Protein AF-A0A7W4HXB3-F1 (afdb_monomer)

Secondary structure (DSSP, 8-state):
--GGGSTT----EEEEEETTTTEEEEEETTTS---S-HHHHHHHTTSEEEE-GGGTEEEEGGGGGGSEE--S----EEETTTTEEE-S-EEEEETTTTEEEEEES----TT-S----TTEEEEEEEEE-SS-TTHHHHHHHHHHHH-EE---SSEEEEEEEE-SS-EEEEEEEE-PPP--HHHHS-TTHHHHHHHHHHHHHH-S---------TTS-HHHHHHHHHHH-TTS-EEEEPGGGGGGGG-HHHHHHHHHTTTPEEEE--TT-

Solvent-accessible surface area (backbone atoms only — not comparable to full-atom values): 16169 Å² total; per-residue (Å²): 77,50,52,85,82,38,93,69,48,60,93,51,74,39,83,43,77,39,79,90,76,73,41,80,43,81,39,53,45,79,82,73,56,87,62,85,51,57,66,60,61,54,43,65,74,50,42,49,73,46,84,37,57,88,66,45,29,25,34,50,54,77,63,50,72,68,36,40,54,48,65,80,69,85,39,75,40,77,39,84,89,79,71,43,78,44,53,60,53,44,44,32,35,29,74,91,64,57,30,38,39,35,28,23,47,60,62,45,55,102,77,48,92,76,34,78,52,92,60,42,28,26,38,37,36,42,32,38,58,89,84,53,92,56,40,67,60,36,50,52,49,46,52,71,76,52,45,42,75,65,64,60,92,63,20,51,40,26,36,58,45,76,61,99,90,44,71,48,75,51,61,43,81,51,84,56,67,89,80,53,61,81,80,75,45,57,91,68,46,60,60,54,50,52,50,53,54,47,44,68,73,76,41,92,75,87,86,86,85,90,82,76,66,91,88,71,46,64,71,55,49,54,50,30,47,35,59,77,40,51,86,46,54,35,37,37,42,50,64,92,47,56,83,47,68,79,37,71,70,45,49,51,58,49,67,77,46,65,82,48,46,81,42,79,54,84,78,90,117

Mean predicted aligned err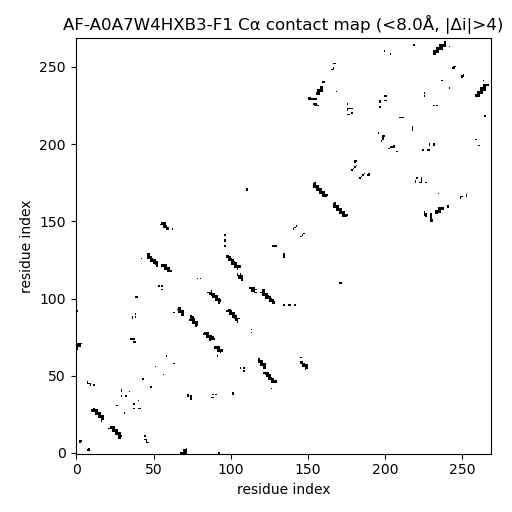or: 7.67 Å

Radius of gyration: 24.56 Å; Cα contacts (8 Å, |Δi|>4): 408; chains: 1; bounding box: 57×45×77 Å

Foldseek 3Di:
DECCPDPQFDFDWDWDQDPVVRDTDIDGCLVVDPDLASVCVRLVVRFDKDFCLQQLKKFFLVLLVQWDKYDNDFHWDADPVVRDIDGQWTWIARPVLRKIWIWGQFSDDPQDDGDGDPRMIGTGMITDHPPDPCNVVSVVCCCVPTIDRDFDLFQKAWEWDQDPVGIDTDIDTDDQDDDDCCPLHDPCVVVVLVVVLCCLQPNQDDDDDDDDDPPSCPVSVVSVSSSVRRVAHEYEYDPVCPVVCPPVRVVVVDVVRGSHHYDYPPPPD

Structure (mmCIF, N/CA/C/O backbone):
data_AF-A0A7W4HXB3-F1
#
_entry.id   AF-A0A7W4HXB3-F1
#
loop_
_atom_site.group_PDB
_atom_site.id
_atom_site.type_symbol
_atom_site.label_atom_id
_atom_site.label_alt_id
_atom_site.label_comp_id
_atom_s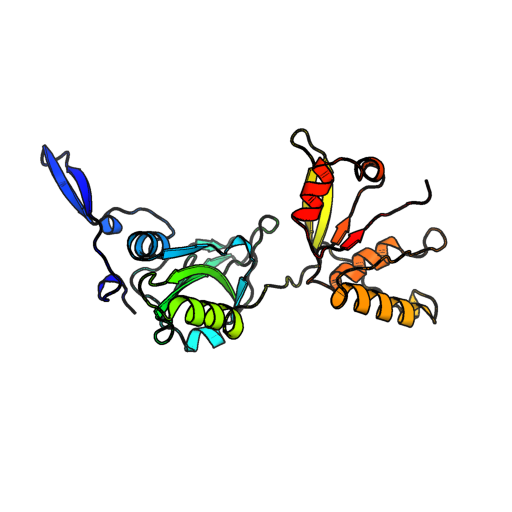ite.label_asym_id
_atom_site.label_entity_id
_atom_site.label_seq_id
_atom_site.pdbx_PDB_ins_code
_atom_site.Cartn_x
_atom_site.Cartn_y
_atom_site.Cartn_z
_atom_site.occupancy
_atom_site.B_iso_or_equiv
_atom_site.auth_seq_id
_atom_site.auth_comp_id
_atom_site.auth_asym_id
_atom_site.auth_atom_id
_atom_site.pdbx_PDB_model_num
ATOM 1 N N . MET A 1 1 ? -23.580 -1.515 10.988 1.00 91.44 1 MET A N 1
ATOM 2 C CA . MET A 1 1 ? -23.314 -2.008 12.367 1.00 91.44 1 MET A CA 1
ATOM 3 C C . MET A 1 1 ? -22.898 -0.837 13.237 1.00 91.44 1 MET A C 1
ATOM 5 O O . MET A 1 1 ? -22.106 -0.022 12.786 1.00 91.44 1 MET A O 1
ATOM 9 N N . ARG A 1 2 ? -23.389 -0.751 14.476 1.00 93.88 2 ARG A N 1
ATOM 10 C CA . ARG A 1 2 ? -22.895 0.222 15.460 1.00 93.88 2 ARG A CA 1
ATOM 11 C C . ARG A 1 2 ? -21.99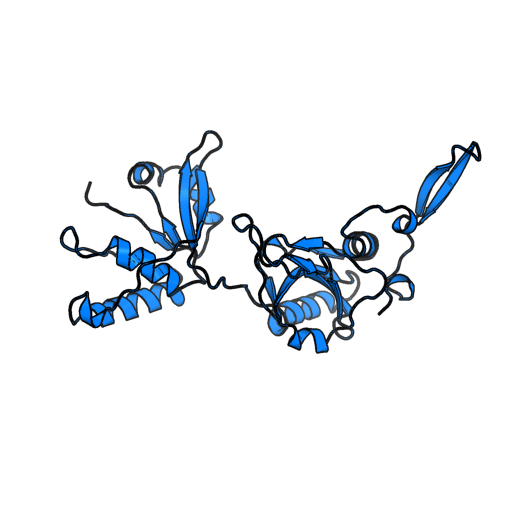3 -0.475 16.465 1.00 93.88 2 ARG A C 1
ATOM 13 O O . ARG A 1 2 ? -22.454 -1.322 17.227 1.00 93.88 2 ARG A O 1
ATOM 20 N N . ILE A 1 3 ? -20.710 -0.144 16.452 1.00 92.81 3 ILE A N 1
ATOM 21 C CA . ILE A 1 3 ? -19.701 -0.744 17.317 1.00 92.81 3 ILE A CA 1
ATOM 22 C C . ILE A 1 3 ? -20.013 -0.411 18.771 1.00 92.81 3 ILE A C 1
ATOM 24 O O . ILE A 1 3 ? -19.995 -1.324 19.590 1.00 92.81 3 ILE A O 1
ATOM 28 N N . LYS A 1 4 ? -20.380 0.842 19.089 1.00 89.81 4 LYS A N 1
ATOM 29 C CA . LYS A 1 4 ? -20.710 1.293 20.457 1.00 89.81 4 LYS A CA 1
ATOM 30 C C . LYS A 1 4 ? -21.863 0.521 21.108 1.00 89.81 4 LYS A C 1
ATOM 32 O O . LYS A 1 4 ? -21.963 0.501 22.330 1.00 89.81 4 LYS A O 1
ATOM 37 N N . GLU A 1 5 ? -22.714 -0.107 20.302 1.00 92.06 5 GLU A N 1
ATOM 38 C CA . GLU A 1 5 ? -23.864 -0.911 20.738 1.00 92.06 5 GLU A CA 1
ATOM 39 C C . GLU A 1 5 ? -23.580 -2.428 20.677 1.00 92.06 5 GLU A C 1
ATOM 41 O O . GLU A 1 5 ? -24.459 -3.241 20.955 1.00 92.06 5 GLU A O 1
ATOM 46 N N . SER A 1 6 ? -22.360 -2.824 20.308 1.00 91.12 6 SER A N 1
ATOM 47 C CA . SER A 1 6 ? -21.953 -4.220 20.125 1.00 91.12 6 SER A CA 1
ATOM 48 C C . SER A 1 6 ? -21.080 -4.740 21.269 1.00 91.12 6 SER A C 1
ATOM 50 O O . SER A 1 6 ? -20.517 -3.973 22.049 1.00 91.12 6 SER A O 1
ATOM 52 N N . GLU A 1 7 ? -20.882 -6.059 21.315 1.00 89.81 7 GLU A N 1
ATOM 53 C CA . GLU A 1 7 ? -19.973 -6.710 22.270 1.00 89.81 7 GLU A CA 1
ATOM 54 C C . GLU A 1 7 ? -18.495 -6.302 22.118 1.00 89.81 7 GLU A C 1
ATOM 56 O O . GLU A 1 7 ? -17.693 -6.514 23.028 1.00 89.81 7 GLU A O 1
ATOM 61 N N . PHE A 1 8 ? -18.123 -5.707 20.981 1.00 88.69 8 PHE A N 1
ATOM 62 C CA . PHE A 1 8 ? -16.753 -5.276 20.711 1.00 88.69 8 PHE A CA 1
ATOM 63 C C . PHE A 1 8 ? -16.413 -3.949 21.396 1.00 88.69 8 PHE A C 1
ATOM 65 O O . PHE A 1 8 ? -15.235 -3.624 21.549 1.00 88.69 8 PHE A O 1
ATOM 72 N N . TYR A 1 9 ? -17.410 -3.172 21.829 1.00 88.94 9 TYR A N 1
ATOM 73 C CA . TYR A 1 9 ? -17.151 -1.893 22.474 1.00 88.94 9 TYR A CA 1
ATOM 74 C C . TYR A 1 9 ? -16.782 -2.055 23.945 1.00 88.94 9 TYR A C 1
ATOM 76 O O . TYR A 1 9 ? -17.543 -2.573 24.761 1.00 88.94 9 TYR A O 1
ATOM 84 N N . LYS A 1 10 ? -15.604 -1.535 24.296 1.00 84.25 10 LYS A N 1
ATOM 85 C CA . LYS A 1 10 ? -15.143 -1.405 25.678 1.00 84.25 10 LYS A CA 1
ATOM 86 C C . LYS A 1 10 ? -14.973 0.080 25.998 1.00 84.25 10 LYS A C 1
ATOM 88 O O . LYS A 1 10 ? -14.086 0.713 25.419 1.00 84.25 10 LYS A O 1
ATOM 93 N N . PRO A 1 11 ? -15.798 0.656 26.895 1.00 83.94 11 PRO A N 1
ATOM 94 C CA . PRO A 1 11 ? -15.626 2.034 27.326 1.00 83.94 11 PRO A CA 1
ATOM 95 C C . PRO A 1 11 ? -14.228 2.236 27.913 1.00 83.94 11 PRO A C 1
ATOM 97 O O . PRO A 1 11 ? -13.795 1.482 28.785 1.00 83.94 11 PRO A O 1
ATOM 100 N N . PHE A 1 12 ? -13.532 3.268 27.447 1.00 86.81 12 PHE A N 1
ATOM 101 C CA . PHE A 1 12 ? -12.233 3.655 27.979 1.00 86.81 12 PHE A CA 1
ATOM 102 C C . PHE A 1 12 ? -12.353 5.053 28.568 1.00 86.81 12 PHE A C 1
ATOM 104 O O . PHE A 1 12 ? -12.599 6.014 27.841 1.00 86.81 12 PHE A O 1
ATOM 111 N N . TYR A 1 13 ? -12.204 5.165 29.884 1.00 89.44 13 TYR A N 1
ATOM 112 C CA . TYR A 1 13 ? -12.376 6.431 30.585 1.00 89.44 13 TYR A CA 1
ATOM 113 C C . TYR A 1 13 ? -11.034 7.109 30.853 1.00 89.44 13 TYR A C 1
ATOM 115 O O . TYR A 1 13 ? -10.053 6.468 31.226 1.00 89.44 13 TYR A O 1
ATOM 123 N N . LEU A 1 14 ? -11.016 8.427 30.690 1.00 89.12 14 LEU A N 1
ATOM 124 C CA . LEU A 1 14 ? -9.921 9.311 31.059 1.00 89.12 14 LEU A CA 1
ATOM 125 C C . LEU A 1 14 ? -10.316 10.123 32.288 1.00 89.12 14 LEU A C 1
ATOM 127 O O . LEU A 1 14 ? -11.467 10.533 32.428 1.00 89.12 14 LEU A O 1
ATOM 131 N N . MET A 1 15 ? -9.346 10.392 33.157 1.00 92.06 15 MET A N 1
ATOM 132 C CA . MET A 1 15 ? -9.499 11.408 34.193 1.00 92.06 15 MET A CA 1
ATOM 133 C C . MET A 1 15 ? -9.145 12.770 33.602 1.00 92.06 15 MET A C 1
ATOM 135 O O . MET A 1 15 ? -8.056 12.946 33.061 1.00 92.06 15 MET A O 1
ATOM 139 N N . GLY A 1 16 ? -10.062 13.725 33.713 1.00 89.50 16 GLY A N 1
ATOM 140 C CA . GLY A 1 16 ? -9.854 15.111 33.306 1.00 89.50 16 GLY A CA 1
ATOM 141 C C . GLY A 1 16 ? -10.204 16.064 34.442 1.00 89.50 16 GLY A C 1
ATOM 142 O O . GLY A 1 16 ? -11.079 15.772 35.257 1.00 89.50 16 GLY A O 1
ATOM 143 N N . TYR A 1 17 ? -9.523 17.204 34.505 1.00 91.62 17 TYR A N 1
ATOM 144 C CA . TYR A 1 17 ? -9.853 18.260 35.457 1.00 91.62 17 TYR A CA 1
ATOM 145 C C . TYR A 1 17 ? -10.898 19.196 34.847 1.00 91.62 17 TYR A C 1
ATOM 147 O O . TYR A 1 17 ? -10.663 19.802 33.805 1.00 91.62 17 TYR A O 1
ATOM 155 N N . ASP A 1 18 ? -12.055 19.293 35.492 1.00 88.75 18 ASP A N 1
ATOM 156 C CA . ASP A 1 18 ? -13.090 20.271 35.181 1.00 88.75 18 ASP A CA 1
ATOM 157 C C . ASP A 1 18 ? -12.777 21.572 35.928 1.00 88.75 18 ASP A C 1
ATOM 159 O O . ASP A 1 18 ? -12.905 21.642 37.153 1.00 88.75 18 ASP A O 1
ATOM 163 N N . GLY A 1 19 ? -12.338 22.591 35.186 1.00 89.81 19 GLY A N 1
ATOM 164 C CA . GLY A 1 19 ? -11.975 23.890 35.747 1.00 89.81 19 GLY A CA 1
ATOM 165 C C . GLY A 1 19 ? -13.158 24.681 36.306 1.00 89.81 19 GLY A C 1
ATOM 166 O O . GLY A 1 19 ? -12.962 25.445 37.248 1.00 89.81 19 GLY A O 1
ATOM 167 N N . GLU A 1 20 ? -14.371 24.479 35.784 1.00 89.19 20 GLU A N 1
ATOM 168 C CA . GLU A 1 20 ? -15.575 25.160 36.274 1.00 89.19 20 GLU A CA 1
ATOM 169 C C . GLU A 1 20 ? -16.081 24.520 37.567 1.00 89.19 20 GLU A C 1
ATOM 171 O O . GLU A 1 20 ? -16.457 25.216 38.509 1.00 89.19 20 GLU A O 1
ATOM 176 N N . ALA A 1 21 ? -16.043 23.187 37.641 1.00 88.75 21 ALA A N 1
ATOM 177 C CA . ALA A 1 21 ? -16.427 22.452 38.844 1.00 88.75 21 ALA A CA 1
ATOM 178 C C . ALA A 1 21 ? -15.305 22.360 39.896 1.00 88.75 21 ALA A C 1
ATOM 180 O O . ALA A 1 21 ? -15.559 21.916 41.016 1.00 88.75 21 ALA A O 1
ATOM 181 N N . GLY A 1 22 ? -14.067 22.720 39.540 1.00 93.19 22 GLY A N 1
ATOM 182 C CA . GLY A 1 22 ? -12.890 22.581 40.401 1.00 93.19 22 GLY A CA 1
ATOM 183 C C . GLY A 1 22 ? -12.596 21.130 40.801 1.00 93.19 22 GLY A C 1
ATOM 184 O O . GLY A 1 22 ? -12.123 20.881 41.910 1.00 93.19 22 GLY A O 1
ATOM 185 N N . ALA A 1 23 ? -12.931 20.160 39.944 1.00 92.75 23 ALA A N 1
ATOM 186 C CA . ALA A 1 23 ? -12.961 18.742 40.302 1.00 92.75 23 ALA A CA 1
ATOM 187 C C . ALA A 1 23 ? -12.405 17.838 39.197 1.00 92.75 23 ALA A C 1
ATOM 189 O O . ALA A 1 23 ? -12.531 18.123 38.009 1.00 92.75 23 ALA A O 1
ATOM 190 N N . VAL A 1 24 ? -11.836 16.695 39.587 1.00 93.12 24 VAL A N 1
ATOM 191 C CA . VAL A 1 24 ? -11.469 15.635 38.639 1.00 93.12 24 VAL A CA 1
ATOM 192 C C . VAL A 1 24 ? -12.713 14.811 38.309 1.00 93.12 24 VAL A C 1
ATOM 194 O O . VAL A 1 24 ? -13.390 14.316 39.209 1.00 93.12 24 VAL A O 1
ATOM 197 N N . LYS A 1 25 ? -13.004 14.653 37.018 1.00 92.06 25 LYS A N 1
ATOM 198 C CA . LYS A 1 25 ? -14.124 13.864 36.492 1.00 92.06 25 LYS A CA 1
ATOM 199 C C . LYS A 1 25 ? -13.624 12.785 35.536 1.00 92.06 25 LYS A C 1
ATOM 201 O O . LYS A 1 25 ? -12.542 12.891 34.958 1.00 92.06 25 LYS A O 1
ATOM 206 N N . LEU A 1 26 ? -14.434 11.743 35.379 1.00 91.94 26 LEU A N 1
ATOM 207 C CA . LEU A 1 26 ? -14.238 10.715 34.365 1.00 91.94 26 LEU A CA 1
ATOM 208 C C . LEU A 1 26 ? -14.947 11.133 33.078 1.00 91.94 26 LEU A C 1
ATOM 210 O O . LEU A 1 26 ? -16.122 11.491 33.106 1.00 91.94 26 LEU A O 1
ATOM 214 N N . TYR A 1 27 ? -14.239 11.030 31.962 1.00 87.94 27 TYR A N 1
ATOM 215 C CA . TYR A 1 27 ? -14.753 11.284 30.622 1.00 87.94 27 TYR A CA 1
ATOM 216 C C . TYR A 1 27 ? -14.553 10.037 29.778 1.00 87.94 27 TYR A C 1
ATOM 218 O O . TYR A 1 27 ? -13.492 9.417 29.838 1.00 87.94 27 TYR A O 1
ATOM 226 N N . ASN A 1 28 ? -15.544 9.655 28.979 1.00 86.62 28 ASN A N 1
ATOM 227 C CA . ASN A 1 28 ? -15.321 8.625 27.975 1.00 86.62 28 ASN A CA 1
ATOM 228 C C . ASN A 1 28 ? -14.358 9.186 26.924 1.00 86.62 28 ASN A C 1
ATOM 230 O O . ASN A 1 28 ? -14.615 10.241 26.346 1.00 86.62 28 ASN A O 1
ATOM 234 N N . LYS A 1 29 ? -13.246 8.493 26.668 1.00 86.19 29 LYS A N 1
ATOM 235 C CA . LYS A 1 29 ? -12.212 8.928 25.720 1.00 86.19 29 LYS A CA 1
ATOM 236 C C . LYS A 1 29 ? -12.781 9.228 24.339 1.00 86.19 29 LYS A C 1
ATOM 238 O O . LYS A 1 29 ? -12.283 10.133 23.680 1.00 86.19 29 LYS A O 1
ATOM 243 N N . MET A 1 30 ? -13.812 8.498 23.913 1.00 86.19 30 MET A N 1
ATOM 244 C CA . MET A 1 30 ? -14.427 8.709 22.602 1.00 86.19 30 MET A CA 1
ATOM 245 C C . MET A 1 30 ? -15.255 9.993 22.515 1.00 86.19 30 MET A C 1
ATOM 247 O O . MET A 1 30 ? -15.412 10.507 21.415 1.00 86.19 30 MET A O 1
ATOM 251 N N . ASP A 1 31 ? -15.739 10.529 23.638 1.00 82.69 31 ASP A N 1
ATOM 252 C CA . ASP A 1 31 ? -16.541 11.762 23.656 1.00 82.69 31 ASP A CA 1
ATOM 253 C C . ASP A 1 31 ? -15.660 13.021 23.628 1.00 82.69 31 ASP A C 1
ATOM 255 O O . ASP A 1 31 ? -16.118 14.101 23.269 1.00 82.69 31 ASP A O 1
ATOM 259 N N . VAL A 1 32 ? -14.381 12.878 23.990 1.00 81.12 32 VAL A N 1
ATOM 260 C CA . VAL A 1 32 ? -13.389 13.967 24.035 1.00 81.12 32 VAL A CA 1
ATOM 261 C C . VAL A 1 32 ? -12.283 13.810 22.986 1.00 81.12 32 VAL A C 1
ATOM 263 O O . VAL A 1 32 ? -11.307 14.557 22.988 1.00 81.12 32 VAL A O 1
ATOM 266 N N . SER A 1 33 ? -12.386 12.814 22.101 1.00 79.88 33 SER A N 1
ATOM 267 C CA . SER A 1 33 ? -11.393 12.589 21.051 1.00 79.88 33 SER A CA 1
ATOM 268 C C . SER A 1 33 ? -11.628 13.536 19.876 1.00 79.88 33 SER A C 1
ATOM 270 O O . SER A 1 33 ? -12.712 13.566 19.305 1.00 79.88 33 SER A O 1
ATOM 272 N N . HIS A 1 34 ? -10.587 14.266 19.476 1.00 80.75 34 HIS A N 1
ATOM 273 C CA . HIS A 1 34 ? -10.601 15.165 18.314 1.00 80.75 34 HIS A CA 1
ATOM 274 C C . HIS A 1 34 ? -9.836 14.585 17.114 1.00 80.75 34 HIS A C 1
ATOM 276 O O . HIS A 1 34 ? -9.247 15.318 16.325 1.00 80.75 34 HIS A O 1
ATOM 282 N N . THR A 1 35 ? -9.761 13.258 17.010 1.00 86.69 35 THR A N 1
ATOM 283 C CA . THR A 1 35 ? -9.040 12.594 15.918 1.00 86.69 35 THR A CA 1
ATOM 284 C C . THR A 1 35 ? -9.840 12.619 14.614 1.00 86.69 35 THR A C 1
ATOM 286 O O . THR A 1 35 ? -11.061 12.483 14.634 1.00 86.69 35 THR A O 1
ATOM 289 N N . SER A 1 36 ? -9.144 12.725 13.480 1.00 88.12 36 SER A N 1
ATOM 290 C CA . SER A 1 36 ? -9.720 12.498 12.148 1.00 88.12 36 SER A CA 1
ATOM 291 C C . SER A 1 36 ? -9.972 11.016 11.838 1.00 88.12 36 SER A C 1
ATOM 293 O O . SER A 1 36 ? -10.682 10.720 10.886 1.00 88.12 36 SER A O 1
ATOM 295 N N . ALA A 1 37 ? -9.438 10.098 12.656 1.00 92.75 37 ALA A N 1
ATOM 296 C CA . ALA A 1 37 ? -9.554 8.644 12.500 1.00 92.75 37 ALA A CA 1
ATOM 297 C C . ALA A 1 37 ? -10.276 8.001 13.712 1.00 92.75 37 ALA A C 1
ATOM 299 O O . A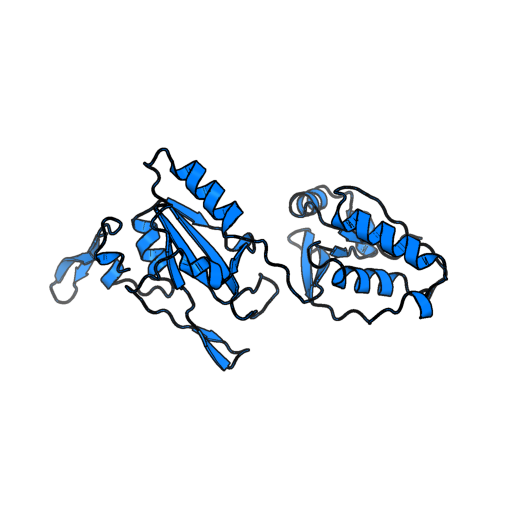LA A 1 37 ? -9.647 7.319 14.540 1.00 92.75 37 ALA A O 1
ATOM 300 N N . PRO A 1 38 ? -11.572 8.306 13.921 1.00 93.94 38 PRO A N 1
ATOM 301 C CA . PRO A 1 38 ? -12.327 7.885 15.094 1.00 93.94 38 PRO A CA 1
ATOM 302 C C . PRO A 1 38 ? -12.538 6.369 15.180 1.00 93.94 38 PRO A C 1
ATOM 304 O O . PRO A 1 38 ? -12.546 5.844 16.298 1.00 93.94 38 PRO A O 1
ATOM 307 N N . TYR A 1 39 ? -12.660 5.643 14.061 1.00 95.44 39 TYR A N 1
ATOM 308 C CA . TYR A 1 39 ? -12.774 4.183 14.099 1.00 95.44 39 TYR A CA 1
ATOM 309 C C . TYR A 1 39 ? -11.460 3.541 14.533 1.00 95.44 39 TYR A C 1
ATOM 311 O O . TYR A 1 39 ? -11.477 2.696 15.431 1.00 95.44 39 TYR A O 1
ATOM 319 N N . ARG A 1 40 ? -10.315 3.993 14.002 1.00 95.00 40 ARG A N 1
ATOM 320 C CA . ARG A 1 40 ? -8.988 3.561 14.465 1.00 95.00 40 ARG A CA 1
ATOM 321 C C . ARG A 1 40 ? -8.809 3.818 15.953 1.00 95.00 40 ARG A C 1
ATOM 323 O O . ARG A 1 40 ? -8.381 2.932 16.691 1.00 95.00 40 ARG A O 1
ATOM 330 N N . ALA A 1 41 ? -9.154 5.016 16.424 1.00 92.62 41 ALA A N 1
ATOM 331 C CA . ALA A 1 41 ? -9.040 5.351 17.840 1.00 92.62 41 ALA A CA 1
ATOM 332 C C . ALA A 1 41 ? -9.945 4.489 18.732 1.00 92.62 41 ALA A C 1
ATOM 334 O O . ALA A 1 41 ? -9.519 4.111 19.827 1.00 92.62 41 ALA A O 1
ATOM 335 N N . LEU A 1 42 ? -11.159 4.168 18.273 1.00 93.31 42 LEU A N 1
ATOM 336 C CA . LEU A 1 42 ? -12.093 3.294 18.980 1.00 93.31 42 LEU A CA 1
ATOM 337 C C . LEU A 1 42 ? -11.560 1.858 19.048 1.00 93.31 42 LEU A C 1
ATOM 339 O O . LEU A 1 42 ? -11.426 1.306 20.141 1.00 93.31 42 LEU A O 1
ATOM 343 N N . LEU A 1 43 ? -11.219 1.274 17.898 1.00 94.19 43 LEU A N 1
ATOM 344 C CA . LEU A 1 43 ? -10.818 -0.127 17.783 1.00 94.19 43 LEU A CA 1
ATOM 345 C C . LEU A 1 43 ? -9.449 -0.405 18.420 1.00 94.19 43 LEU A C 1
ATOM 347 O O . LEU A 1 43 ? -9.280 -1.455 19.038 1.00 94.19 43 LEU A O 1
ATOM 351 N N . ASN A 1 44 ? -8.512 0.552 18.394 1.00 92.31 44 ASN A N 1
ATOM 352 C CA . ASN A 1 44 ? -7.217 0.433 19.081 1.00 92.31 44 ASN A CA 1
ATOM 353 C C . ASN A 1 44 ? -7.345 0.234 20.599 1.00 92.31 44 ASN A C 1
ATOM 355 O O . ASN A 1 44 ? -6.455 -0.351 21.210 1.00 92.31 44 ASN A O 1
ATOM 359 N N . ASN A 1 45 ? -8.425 0.717 21.224 1.00 87.31 45 ASN A N 1
ATOM 360 C CA . ASN A 1 45 ? -8.657 0.487 22.655 1.00 87.31 45 ASN A CA 1
ATOM 361 C C . ASN A 1 45 ? -9.356 -0.858 22.926 1.00 87.31 45 ASN A C 1
ATOM 363 O O . ASN A 1 45 ? -9.403 -1.297 24.074 1.00 87.31 45 ASN A O 1
ATOM 367 N N . ALA A 1 46 ? -9.935 -1.488 21.900 1.00 87.81 46 ALA A N 1
ATOM 368 C CA . ALA A 1 46 ? -10.812 -2.644 22.046 1.00 87.81 46 ALA A CA 1
ATOM 369 C C . ALA A 1 46 ? -10.165 -3.968 21.609 1.00 87.81 46 ALA A C 1
ATOM 371 O O . ALA A 1 46 ? -10.440 -5.006 22.218 1.00 87.81 46 ALA A O 1
ATOM 372 N N . MET A 1 47 ? -9.331 -3.945 20.564 1.00 91.56 47 MET A N 1
ATOM 373 C CA . MET A 1 47 ? -8.887 -5.138 19.836 1.00 91.56 47 MET A CA 1
ATOM 374 C C . MET A 1 47 ? -7.406 -5.067 19.438 1.00 91.56 47 MET A C 1
ATOM 376 O O . MET A 1 47 ? -6.817 -3.989 19.348 1.00 91.56 47 MET A O 1
ATOM 380 N N . ALA A 1 48 ? -6.809 -6.233 19.170 1.00 94.06 48 ALA A N 1
ATOM 381 C CA . ALA A 1 48 ? -5.499 -6.307 18.530 1.00 94.06 48 ALA A CA 1
ATOM 382 C C . ALA A 1 48 ? -5.618 -5.905 17.053 1.00 94.06 48 ALA A C 1
ATOM 384 O O . ALA A 1 48 ? -6.695 -6.034 16.466 1.00 94.06 48 ALA A O 1
ATOM 385 N N . ASN A 1 49 ? -4.525 -5.419 16.460 1.00 96.12 49 ASN A N 1
ATOM 386 C CA . ASN A 1 49 ? -4.526 -4.952 15.078 1.00 96.12 49 ASN A CA 1
ATOM 387 C C . ASN A 1 49 ? -3.254 -5.313 14.310 1.00 96.12 49 ASN A C 1
ATOM 389 O O . ASN A 1 49 ? -2.200 -5.548 14.899 1.00 96.12 49 ASN A O 1
ATOM 393 N N . LEU A 1 50 ? -3.395 -5.328 12.988 1.00 95.50 50 LEU A N 1
ATOM 394 C CA . LEU A 1 50 ? -2.323 -5.329 12.003 1.00 95.50 50 LEU A CA 1
ATOM 395 C C . LEU A 1 50 ? -2.409 -4.011 11.232 1.00 95.50 50 LEU A C 1
ATOM 397 O O . LEU A 1 50 ? -3.472 -3.705 10.691 1.00 95.50 50 LEU A O 1
ATOM 401 N N . TYR A 1 51 ? -1.315 -3.253 11.183 1.00 95.06 51 TYR A N 1
ATOM 402 C CA . TYR A 1 51 ? -1.170 -2.132 10.255 1.00 95.06 51 TYR A CA 1
ATOM 403 C C . TYR A 1 51 ? -0.609 -2.657 8.936 1.00 95.06 51 TYR A C 1
ATOM 405 O O . TYR A 1 51 ? 0.442 -3.295 8.944 1.00 95.06 51 TYR A O 1
ATOM 413 N N . ILE A 1 52 ? -1.318 -2.399 7.839 1.00 91.38 52 ILE A N 1
ATOM 414 C CA . ILE A 1 52 ? -0.988 -2.895 6.495 1.00 91.38 52 ILE A CA 1
ATOM 415 C C . ILE A 1 52 ? -1.034 -1.796 5.423 1.00 91.38 52 ILE A C 1
ATOM 417 O O . ILE A 1 52 ? -0.903 -2.093 4.239 1.00 91.38 52 ILE A O 1
ATOM 421 N N . GLY A 1 53 ? -1.157 -0.521 5.819 1.00 82.56 53 GLY A N 1
ATOM 422 C CA . GLY A 1 53 ? -1.187 0.610 4.880 1.00 82.56 53 GLY A CA 1
ATOM 423 C C . GLY A 1 53 ? 0.039 0.675 3.956 1.00 82.56 53 GLY A C 1
ATOM 424 O O . GLY A 1 53 ? -0.084 1.040 2.791 1.00 82.56 53 GLY A O 1
ATOM 425 N N . ASN A 1 54 ? 1.201 0.212 4.430 1.00 79.94 54 ASN A N 1
ATOM 426 C CA . ASN A 1 54 ? 2.443 0.184 3.646 1.00 79.94 54 ASN A CA 1
ATOM 427 C C . ASN A 1 54 ? 2.533 -1.006 2.671 1.00 79.94 54 ASN A C 1
ATOM 429 O O . ASN A 1 54 ? 3.408 -1.030 1.809 1.00 79.94 54 ASN A O 1
ATOM 433 N N . ASP A 1 55 ? 1.661 -2.007 2.802 1.00 82.69 55 ASP A N 1
ATOM 434 C CA . ASP A 1 55 ? 1.693 -3.209 1.966 1.00 82.69 55 ASP A CA 1
ATOM 435 C C . ASP A 1 55 ? 0.902 -3.032 0.662 1.00 82.69 55 ASP A C 1
ATOM 437 O O . ASP A 1 55 ? 0.834 -3.962 -0.143 1.00 82.69 55 ASP A O 1
ATOM 441 N N . GLU A 1 56 ? 0.332 -1.844 0.421 1.00 87.56 56 GLU A N 1
ATOM 442 C CA . GLU A 1 56 ? -0.478 -1.490 -0.757 1.00 87.56 56 GLU A CA 1
ATOM 443 C C . GLU A 1 56 ? -1.560 -2.548 -1.047 1.00 87.56 56 GLU A C 1
ATOM 445 O O . GLU A 1 56 ? -1.816 -2.907 -2.197 1.00 87.56 56 GLU A O 1
ATOM 450 N N . LEU A 1 57 ? -2.153 -3.119 0.003 1.00 94.56 57 LEU A N 1
ATOM 451 C CA . LEU A 1 57 ? -3.238 -4.081 -0.139 1.00 94.56 57 LEU A CA 1
ATOM 452 C C . LEU A 1 57 ? -4.550 -3.345 -0.382 1.00 94.56 57 LEU A C 1
ATOM 454 O O . LEU A 1 57 ? -4.864 -2.359 0.287 1.00 94.56 57 LEU A O 1
ATOM 458 N N . VAL A 1 58 ? -5.330 -3.856 -1.325 1.00 96.69 58 VAL A N 1
ATOM 459 C CA . VAL A 1 58 ? -6.625 -3.308 -1.713 1.00 96.69 58 VAL A CA 1
ATOM 460 C C . VAL A 1 58 ? -7.725 -4.350 -1.623 1.00 96.69 58 VAL A C 1
ATOM 462 O O . VAL A 1 58 ? -7.483 -5.553 -1.717 1.00 96.69 58 VAL A O 1
ATOM 465 N N . ILE A 1 59 ? -8.951 -3.866 -1.458 1.00 97.81 59 ILE A N 1
ATOM 466 C CA . ILE A 1 59 ? -10.181 -4.648 -1.522 1.00 97.81 59 ILE A CA 1
ATOM 467 C C . ILE A 1 59 ? -11.134 -4.023 -2.540 1.00 97.81 59 ILE A C 1
ATOM 469 O O . ILE A 1 59 ? -11.339 -2.807 -2.570 1.00 97.81 59 ILE A O 1
ATOM 473 N N . HIS A 1 60 ? -11.731 -4.874 -3.371 1.00 97.12 60 HIS A N 1
ATOM 474 C CA . HIS A 1 60 ? -12.753 -4.471 -4.334 1.00 97.12 60 HIS A CA 1
ATOM 475 C C . HIS A 1 60 ? -14.105 -4.273 -3.647 1.00 97.12 60 HIS A C 1
ATOM 477 O O . HIS A 1 60 ? -14.493 -5.034 -2.755 1.00 97.12 60 HIS A O 1
ATOM 483 N N . LYS A 1 61 ? -14.867 -3.275 -4.087 1.00 96.75 61 LYS A N 1
ATOM 484 C CA . LYS A 1 61 ? -16.160 -2.892 -3.509 1.00 96.75 61 LYS A CA 1
ATOM 485 C C . LYS A 1 61 ? -17.160 -4.045 -3.480 1.00 96.75 61 LYS A C 1
ATOM 487 O O . LYS A 1 61 ? -17.940 -4.156 -2.538 1.00 96.75 61 LYS A O 1
ATOM 492 N N . GLU A 1 62 ? -17.138 -4.925 -4.474 1.00 97.00 62 GLU A N 1
ATOM 493 C CA . GLU A 1 62 ? -18.030 -6.084 -4.565 1.00 97.00 62 GLU A CA 1
ATOM 494 C C . GLU A 1 62 ? -17.816 -7.040 -3.388 1.00 97.00 62 GLU A C 1
ATOM 496 O O . GLU A 1 62 ? -18.772 -7.611 -2.858 1.00 97.00 62 GLU A O 1
ATOM 501 N N . LYS A 1 63 ? -16.568 -7.175 -2.929 1.00 97.38 63 LYS A N 1
ATOM 502 C CA . LYS A 1 63 ? -16.197 -8.023 -1.793 1.00 97.38 63 LYS A CA 1
ATOM 503 C C . LYS A 1 63 ? -16.715 -7.473 -0.464 1.00 97.38 63 LYS A C 1
ATOM 505 O O . LYS A 1 63 ? -16.969 -8.255 0.450 1.00 97.38 63 LYS A O 1
ATOM 510 N N . LEU A 1 64 ? -16.961 -6.162 -0.374 1.00 97.31 64 LEU A N 1
ATOM 511 C CA . LEU A 1 64 ? -17.553 -5.526 0.809 1.00 97.31 64 LEU A CA 1
ATOM 512 C C . LEU A 1 64 ? -19.001 -5.963 1.060 1.00 97.31 64 LEU A C 1
ATOM 514 O O . LEU A 1 64 ? -19.508 -5.754 2.157 1.00 97.31 64 LEU A O 1
ATOM 518 N N . SER A 1 65 ? -19.657 -6.625 0.101 1.00 96.62 65 SER A N 1
ATOM 519 C CA . SER A 1 65 ? -20.981 -7.230 0.310 1.00 96.62 65 SER A CA 1
ATOM 520 C C . SER A 1 65 ? -20.999 -8.323 1.391 1.00 96.62 65 SER A C 1
ATOM 522 O O . SER A 1 65 ? -22.046 -8.570 1.987 1.00 96.62 65 SER A O 1
ATOM 524 N N . HIS A 1 66 ? -19.847 -8.937 1.692 1.00 97.56 66 HIS A N 1
ATOM 525 C CA . HIS A 1 66 ? -19.678 -9.889 2.799 1.00 97.56 66 HIS A CA 1
ATOM 526 C C . HIS A 1 66 ? -19.474 -9.208 4.164 1.00 97.56 66 HIS A C 1
ATOM 528 O O . HIS A 1 66 ? -19.400 -9.878 5.197 1.00 97.56 66 HIS A O 1
ATOM 534 N N . PHE A 1 67 ? -19.386 -7.878 4.177 1.00 98.38 67 PHE A N 1
ATOM 535 C CA . PHE A 1 67 ? -19.121 -7.075 5.358 1.00 98.38 67 PHE A CA 1
ATOM 536 C C . PHE A 1 67 ? -20.316 -6.183 5.697 1.00 98.38 67 PHE A C 1
ATOM 538 O O . PHE A 1 67 ? -21.174 -5.871 4.875 1.00 98.38 67 PHE A O 1
ATOM 545 N N . GLN A 1 68 ? -20.345 -5.725 6.942 1.00 98.00 68 GLN A N 1
ATOM 546 C CA . GLN A 1 68 ? -21.287 -4.733 7.436 1.00 98.00 68 GLN A CA 1
ATOM 547 C C . GLN A 1 68 ? -20.543 -3.421 7.670 1.00 98.00 68 GLN A C 1
ATOM 549 O O . GLN A 1 68 ? -19.635 -3.375 8.498 1.00 98.00 68 GLN A O 1
ATOM 554 N N . LYS A 1 69 ? -20.935 -2.347 6.976 1.00 97.69 69 LYS A N 1
ATOM 555 C CA . LYS A 1 69 ? -20.362 -1.012 7.204 1.00 97.69 69 LYS A CA 1
ATOM 556 C C . LYS A 1 69 ? -20.641 -0.551 8.639 1.00 97.69 69 LYS A C 1
ATOM 558 O O . LYS A 1 69 ? -21.739 -0.769 9.158 1.00 97.69 69 LYS A O 1
ATOM 563 N N . CYS A 1 70 ? -19.654 0.046 9.294 1.00 97.38 70 CYS A N 1
ATOM 564 C CA . CYS A 1 70 ? -19.801 0.658 10.610 1.00 97.38 70 CYS A CA 1
ATOM 565 C C . CYS A 1 70 ? -20.479 2.034 10.475 1.00 97.38 70 CYS A C 1
ATOM 567 O O . CYS A 1 70 ? -20.272 2.731 9.484 1.00 97.38 70 CYS A O 1
ATOM 569 N N . GLU A 1 71 ? -21.296 2.423 11.454 1.00 96.19 71 GLU A N 1
ATOM 570 C CA . GLU A 1 71 ? -22.156 3.620 11.366 1.00 96.19 71 GLU A CA 1
ATOM 571 C C . GLU A 1 71 ? -21.993 4.584 12.554 1.00 96.19 71 GLU A C 1
ATOM 573 O O . GLU A 1 71 ? -22.748 5.545 12.684 1.00 96.19 71 GLU A O 1
ATOM 578 N N . ASP A 1 72 ? -21.034 4.336 13.450 1.00 93.88 72 ASP A N 1
ATOM 579 C CA . ASP A 1 72 ? -20.802 5.172 14.636 1.00 93.88 72 ASP A CA 1
ATOM 580 C C . ASP A 1 72 ? -20.278 6.571 14.289 1.00 93.88 72 ASP A C 1
ATOM 582 O O . ASP A 1 72 ? -20.507 7.518 15.044 1.00 93.88 72 ASP A O 1
ATOM 586 N N . PHE A 1 73 ? -19.558 6.689 13.172 1.00 92.88 73 PHE A N 1
ATOM 587 C CA . PHE A 1 73 ? -18.908 7.911 12.714 1.00 92.88 73 PHE A CA 1
ATOM 588 C C . PHE A 1 73 ? -18.999 8.062 11.195 1.00 92.88 73 PHE A C 1
ATOM 590 O O . PHE A 1 73 ? -19.017 7.077 10.454 1.00 92.88 73 PHE A O 1
ATOM 597 N N . GLN A 1 74 ? -18.978 9.315 10.749 1.00 91.38 74 GLN A N 1
ATOM 598 C CA . GLN A 1 74 ? -18.788 9.690 9.355 1.00 91.38 74 GLN A CA 1
ATOM 599 C C . GLN A 1 74 ? -17.566 10.605 9.283 1.00 91.38 74 GLN A C 1
ATOM 601 O O . GLN A 1 74 ? -17.557 11.679 9.885 1.00 91.38 74 GLN A O 1
ATOM 606 N N . THR A 1 75 ? -16.525 10.150 8.597 1.00 92.38 75 THR A N 1
ATOM 607 C CA . THR A 1 75 ? -15.285 10.901 8.373 1.00 92.38 75 THR A CA 1
ATOM 608 C C . THR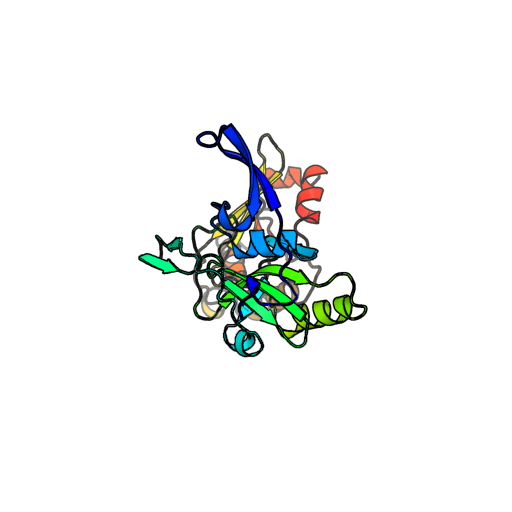 A 1 75 ? -15.335 11.537 6.993 1.00 92.38 75 THR A C 1
ATOM 610 O O . THR A 1 75 ? -16.004 11.020 6.101 1.00 92.38 75 THR A O 1
ATOM 613 N N . MET A 1 76 ? -14.700 12.695 6.826 1.00 92.56 76 MET A N 1
ATOM 614 C CA . MET A 1 76 ? -14.694 13.426 5.560 1.00 92.56 76 MET A CA 1
ATOM 615 C C . MET A 1 76 ? -13.362 14.145 5.390 1.00 92.56 76 MET A C 1
ATOM 617 O O . MET A 1 76 ? -12.961 14.913 6.264 1.00 92.56 76 MET A O 1
ATOM 621 N N . GLU A 1 77 ? -12.734 13.955 4.237 1.00 92.38 77 GLU A N 1
ATOM 622 C CA . GLU A 1 77 ? -11.624 14.769 3.752 1.00 92.38 77 GLU A CA 1
ATOM 623 C C . GLU A 1 77 ? -11.931 15.294 2.352 1.00 92.38 77 GLU A C 1
ATOM 625 O O . GLU A 1 77 ? -12.819 14.801 1.656 1.00 92.38 77 GLU A O 1
ATOM 630 N N . TYR A 1 78 ? -11.232 16.357 1.966 1.00 92.81 78 TYR A N 1
ATOM 631 C CA . TYR A 1 78 ? -11.384 16.992 0.666 1.00 92.81 78 TYR A CA 1
ATOM 632 C C . TYR A 1 78 ? -10.230 16.593 -0.240 1.00 92.81 78 TYR A C 1
ATOM 634 O O . TYR A 1 78 ? -9.071 16.794 0.122 1.00 92.81 78 TYR A O 1
ATOM 642 N N . SER A 1 79 ? -10.559 16.095 -1.429 1.00 91.50 79 SER A N 1
ATOM 643 C CA . SER A 1 79 ? -9.573 15.859 -2.469 1.00 91.50 79 SER A CA 1
ATOM 644 C C . SER A 1 79 ? -9.425 17.075 -3.369 1.00 91.50 79 SER A C 1
ATOM 646 O O . SER A 1 79 ? -10.381 17.528 -4.002 1.00 91.50 79 SER A O 1
ATOM 648 N N . SER A 1 80 ? -8.196 17.571 -3.491 1.00 90.12 80 SER A N 1
ATOM 649 C CA . SER A 1 80 ? -7.884 18.662 -4.415 1.00 90.12 80 SER A CA 1
ATOM 650 C C . SER A 1 80 ? -7.870 18.201 -5.874 1.00 90.12 80 SER A C 1
ATOM 652 O O . SER A 1 80 ? -8.198 18.980 -6.770 1.00 90.12 80 SER A O 1
ATOM 654 N N . LYS A 1 81 ? -7.526 16.929 -6.111 1.00 85.75 81 LYS A N 1
ATOM 655 C CA . LYS A 1 81 ? -7.412 16.319 -7.438 1.00 85.75 81 LYS A CA 1
ATOM 656 C C . LYS A 1 81 ? -8.766 16.011 -8.072 1.00 85.75 81 LYS A C 1
ATOM 658 O O . LYS A 1 81 ? -8.919 16.221 -9.274 1.00 85.75 81 LYS A O 1
ATOM 663 N N . THR A 1 82 ? -9.732 15.523 -7.292 1.00 87.31 82 THR A N 1
ATOM 664 C CA . THR A 1 82 ? -11.099 15.268 -7.786 1.00 87.31 82 THR A CA 1
ATOM 665 C C . THR A 1 82 ? -12.048 16.434 -7.520 1.00 87.31 82 THR A C 1
ATOM 667 O O . THR A 1 82 ? -13.090 16.511 -8.164 1.00 87.31 82 THR A O 1
ATOM 670 N N . ASN A 1 83 ? -11.669 17.374 -6.641 1.00 90.81 83 ASN A N 1
ATOM 671 C CA . ASN A 1 83 ? -12.516 18.479 -6.184 1.00 90.81 83 ASN A CA 1
ATOM 672 C C . ASN A 1 83 ? -13.813 17.969 -5.519 1.00 90.81 83 ASN A C 1
ATOM 674 O O . ASN A 1 83 ? -14.894 18.530 -5.699 1.00 90.81 83 ASN A O 1
ATOM 678 N N . GLU A 1 84 ? -13.700 16.889 -4.741 1.00 92.50 84 GLU A N 1
ATOM 679 C CA . GLU A 1 84 ? -14.812 16.218 -4.060 1.00 92.50 84 GLU A CA 1
ATOM 680 C C . GLU A 1 84 ? -14.459 15.885 -2.604 1.00 92.50 84 GLU A C 1
ATOM 682 O O . GLU A 1 84 ? -13.290 15.742 -2.239 1.00 92.50 84 GLU A O 1
ATOM 687 N N . LEU A 1 85 ? -15.488 15.753 -1.761 1.00 92.81 85 LEU A N 1
ATOM 688 C CA . LEU A 1 85 ? -15.345 15.184 -0.422 1.00 92.81 85 LEU A CA 1
ATOM 689 C C . LEU A 1 85 ? -15.430 13.661 -0.496 1.00 92.81 85 LEU A C 1
ATOM 691 O O . LEU A 1 85 ? -16.285 13.117 -1.198 1.00 92.81 85 LEU A O 1
ATOM 695 N N . TYR A 1 86 ? -14.595 12.980 0.276 1.00 92.06 86 TYR A N 1
ATOM 696 C CA . TYR A 1 86 ? -14.614 11.530 0.401 1.00 92.06 86 TYR A CA 1
ATOM 697 C C . TYR A 1 86 ? -14.487 11.103 1.864 1.00 92.06 86 TYR A C 1
ATOM 699 O O . TYR A 1 86 ? -13.960 11.838 2.698 1.00 92.06 86 TYR A O 1
ATOM 707 N N . GLU A 1 87 ? -14.987 9.908 2.182 1.00 92.38 87 GLU A N 1
ATOM 708 C CA . GLU A 1 87 ? -14.795 9.317 3.507 1.00 92.38 87 GLU A CA 1
ATOM 709 C C . GLU A 1 87 ? -13.330 8.899 3.664 1.00 92.38 87 GLU A C 1
ATOM 711 O O . GLU A 1 87 ? -12.864 8.005 2.954 1.00 92.38 87 GLU A O 1
ATOM 716 N N . SER A 1 88 ? -12.602 9.560 4.568 1.00 91.81 88 SER A N 1
ATOM 717 C CA . SER A 1 88 ? -11.168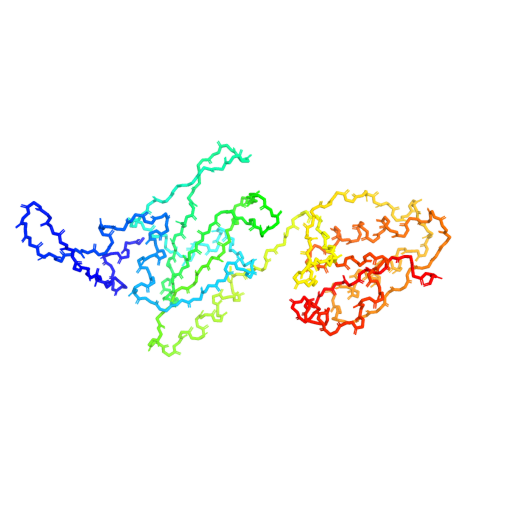 9.317 4.776 1.00 91.81 88 SER A CA 1
ATOM 718 C C . SER A 1 88 ? -10.868 8.058 5.584 1.00 91.81 88 SER A C 1
ATOM 720 O O . SER A 1 88 ? -9.766 7.521 5.522 1.00 91.81 88 SER A O 1
ATOM 722 N N . GLU A 1 89 ? -11.857 7.560 6.321 1.00 95.31 89 GLU A N 1
ATOM 723 C CA . GLU A 1 89 ? -11.778 6.315 7.076 1.00 95.31 89 GLU A CA 1
ATOM 724 C C . GLU A 1 89 ? -13.140 5.617 7.029 1.00 95.31 89 GLU A C 1
ATOM 726 O O . GLU A 1 89 ? -14.083 6.022 7.714 1.00 95.31 89 GLU A O 1
ATOM 731 N N . GLU A 1 90 ? -13.241 4.547 6.242 1.00 96.81 90 GLU A N 1
ATOM 732 C CA . GLU A 1 90 ? -14.411 3.672 6.222 1.00 96.81 90 GLU A CA 1
ATOM 733 C C . GLU A 1 90 ? -14.144 2.412 7.061 1.00 96.81 90 GLU A C 1
ATOM 735 O O . GLU A 1 90 ? -13.121 1.748 6.908 1.00 96.81 90 GLU A O 1
ATOM 740 N N . CYS A 1 91 ? -15.079 2.047 7.940 1.00 97.88 91 CYS A N 1
ATOM 741 C CA . CYS A 1 91 ? -14.986 0.849 8.776 1.00 97.88 91 CYS A CA 1
ATOM 742 C C . CYS A 1 91 ? -15.976 -0.215 8.312 1.00 97.88 91 CYS A C 1
ATOM 744 O O . CYS A 1 91 ? -17.145 0.085 8.060 1.00 97.88 91 CYS A O 1
ATOM 746 N N . TYR A 1 92 ? -15.522 -1.465 8.249 1.00 98.25 92 TYR A N 1
ATOM 747 C CA . TYR A 1 92 ? -16.343 -2.617 7.885 1.00 98.25 92 TYR A CA 1
ATOM 748 C C . TYR A 1 92 ? -16.080 -3.793 8.826 1.00 98.25 92 TYR A C 1
ATOM 750 O O . TYR A 1 92 ? -14.937 -4.077 9.173 1.00 98.25 92 TYR A O 1
ATOM 758 N N . PHE A 1 93 ? -17.138 -4.502 9.214 1.00 98.06 93 PHE A N 1
ATOM 759 C CA . PHE A 1 93 ? -17.084 -5.701 10.049 1.00 98.06 93 PHE A CA 1
ATOM 760 C C . PHE A 1 93 ? -17.426 -6.947 9.236 1.00 98.06 93 PHE A C 1
ATOM 762 O O . PHE A 1 93 ? -18.454 -6.967 8.562 1.00 98.06 93 PHE A O 1
ATOM 769 N N . HIS A 1 94 ? -16.612 -7.998 9.325 1.00 97.62 94 HIS A N 1
ATOM 770 C CA . HIS A 1 94 ? -16.909 -9.297 8.726 1.00 97.62 94 HIS A CA 1
ATOM 771 C C . HIS A 1 94 ? -17.530 -10.233 9.776 1.00 97.62 94 HIS A C 1
ATOM 773 O O . HIS A 1 94 ? -16.802 -10.720 10.643 1.00 97.62 94 HIS A O 1
ATOM 779 N N . PRO A 1 95 ? -18.828 -10.585 9.685 1.00 95.38 95 PRO A N 1
ATOM 780 C CA . PRO A 1 95 ? -19.494 -11.367 10.730 1.00 95.38 95 PRO A CA 1
ATOM 781 C C . PRO A 1 95 ? -18.935 -12.782 10.905 1.00 95.38 95 PRO A C 1
ATOM 783 O O . PRO A 1 95 ? -18.741 -13.221 12.030 1.00 95.38 95 PRO A O 1
ATOM 786 N N . GLU A 1 96 ? -18.641 -13.492 9.808 1.00 94.69 96 GLU A N 1
ATOM 787 C CA . GLU A 1 96 ? -18.135 -14.876 9.892 1.00 94.69 96 GLU A CA 1
ATOM 788 C C . GLU A 1 96 ? -16.691 -14.976 10.400 1.00 94.69 96 GLU A C 1
ATOM 790 O O . GLU A 1 96 ? -16.335 -15.939 11.075 1.00 94.69 96 GLU A O 1
ATOM 795 N N . LEU A 1 97 ? -15.845 -14.005 10.044 1.00 95.50 97 LEU A N 1
ATOM 796 C CA . LEU A 1 97 ? -14.434 -13.991 10.429 1.00 95.50 97 LEU A CA 1
ATOM 797 C C . LEU A 1 97 ? -14.197 -13.265 11.759 1.00 95.50 97 LEU A C 1
ATOM 799 O O . LEU A 1 97 ? -13.120 -13.419 12.333 1.00 95.50 97 LEU A O 1
ATOM 803 N N . GLU A 1 98 ? -15.191 -12.508 12.237 1.00 94.31 98 GLU A N 1
ATOM 804 C CA . GLU A 1 98 ? -15.150 -11.650 13.426 1.00 94.31 98 GLU A CA 1
ATOM 805 C C . GLU A 1 98 ? -13.991 -10.636 13.417 1.00 94.31 98 GLU A C 1
ATOM 807 O O . GLU A 1 98 ? -13.315 -10.414 14.426 1.00 94.31 98 GLU A O 1
ATOM 812 N N . VAL A 1 99 ? -13.758 -10.009 12.263 1.00 96.25 99 VAL A N 1
ATOM 813 C CA . VAL A 1 99 ? -12.701 -9.002 12.068 1.00 96.25 99 VAL A CA 1
ATOM 814 C C . VAL A 1 99 ? -13.285 -7.670 11.626 1.00 96.25 99 VAL A C 1
ATOM 816 O O . VAL A 1 99 ? -14.292 -7.635 10.917 1.00 96.25 99 VAL A O 1
ATOM 819 N N . PHE A 1 100 ? -12.626 -6.576 12.004 1.00 97.88 100 PHE A N 1
ATOM 820 C CA . PHE A 1 100 ? -12.883 -5.264 11.410 1.00 97.88 100 PHE A CA 1
ATOM 821 C C . PHE A 1 100 ? -11.761 -4.900 10.450 1.00 97.88 100 PHE A C 1
ATOM 823 O O . PHE A 1 100 ? -10.599 -5.214 10.703 1.00 97.88 100 PHE A O 1
ATOM 830 N N . ILE A 1 101 ? -12.107 -4.200 9.381 1.00 98.31 101 ILE A N 1
ATOM 831 C CA . ILE A 1 101 ? -11.152 -3.593 8.461 1.00 98.31 101 ILE A CA 1
ATOM 832 C C . ILE A 1 101 ? -11.407 -2.091 8.402 1.00 98.31 101 ILE A C 1
ATOM 834 O O . ILE A 1 101 ? -12.563 -1.656 8.409 1.00 98.31 101 ILE A O 1
ATOM 838 N N . LEU A 1 102 ? -10.326 -1.315 8.367 1.00 98.06 102 LEU A N 1
ATOM 839 C CA . LEU A 1 102 ? -10.372 0.117 8.091 1.00 98.06 102 LEU A CA 1
ATOM 840 C C . LEU A 1 102 ? -9.806 0.372 6.708 1.00 98.06 102 LEU A C 1
ATOM 842 O O . LEU A 1 102 ? -8.731 -0.129 6.373 1.00 98.06 102 LEU A O 1
ATOM 846 N N . LEU A 1 103 ? -10.557 1.135 5.930 1.00 97.19 103 LEU A N 1
ATOM 847 C CA . LEU A 1 103 ? -10.322 1.372 4.521 1.00 97.19 103 LEU A CA 1
ATOM 848 C C . LEU A 1 103 ? -10.222 2.866 4.234 1.00 97.19 103 LEU A C 1
ATOM 850 O O . LEU A 1 103 ? -10.887 3.674 4.884 1.00 97.19 103 LEU A O 1
ATOM 854 N N . THR A 1 104 ? -9.466 3.211 3.201 1.00 94.81 104 THR A N 1
ATOM 855 C CA . THR A 1 104 ? -9.477 4.540 2.582 1.00 94.81 104 THR A CA 1
ATOM 856 C C . THR A 1 104 ? -9.657 4.411 1.072 1.00 94.81 104 THR A C 1
ATOM 858 O O . THR A 1 104 ? -9.352 3.375 0.476 1.00 94.81 104 THR A O 1
ATOM 861 N N . ARG A 1 105 ? -10.198 5.458 0.445 1.00 93.31 105 ARG A N 1
ATOM 862 C CA . ARG A 1 105 ? -10.317 5.545 -1.019 1.00 93.31 105 ARG A CA 1
ATOM 863 C C . ARG A 1 105 ? -9.041 6.028 -1.690 1.00 93.31 105 ARG A C 1
ATOM 865 O O . ARG A 1 105 ? -8.899 5.822 -2.891 1.00 93.31 105 ARG A O 1
ATOM 872 N N . ASP A 1 106 ? -8.160 6.685 -0.942 1.00 92.31 106 ASP A N 1
ATOM 873 C CA . ASP A 1 106 ? -6.885 7.132 -1.479 1.00 92.31 106 ASP A CA 1
ATOM 874 C C . ASP A 1 106 ? -5.898 5.960 -1.521 1.00 92.31 106 ASP A C 1
ATOM 876 O O . ASP A 1 106 ? -5.569 5.353 -0.504 1.00 92.31 106 ASP A O 1
ATOM 880 N N . LEU A 1 107 ? -5.461 5.621 -2.726 1.00 91.44 107 LEU A N 1
ATOM 881 C CA . LEU A 1 107 ? -4.528 4.544 -3.036 1.00 91.44 107 LEU A CA 1
ATOM 882 C C . LEU A 1 107 ? -3.087 5.060 -3.185 1.00 91.44 107 LEU A C 1
ATOM 884 O O . LEU A 1 107 ? -2.224 4.298 -3.613 1.00 91.44 107 LEU A O 1
ATOM 888 N N . SER A 1 108 ? -2.839 6.341 -2.889 1.00 87.06 108 SER A N 1
ATOM 889 C CA . SER A 1 108 ? -1.532 6.995 -3.015 1.00 87.06 108 SER A CA 1
ATOM 890 C C . SER A 1 108 ? -0.438 6.289 -2.206 1.00 87.06 108 SER A C 1
ATOM 892 O O . SER A 1 108 ? -0.638 5.934 -1.050 1.00 87.06 108 SER A O 1
ATOM 894 N N . ASP A 1 109 ? 0.738 6.080 -2.790 1.00 81.62 109 ASP A N 1
ATOM 895 C CA . ASP A 1 109 ? 1.933 5.738 -2.010 1.00 81.62 109 ASP A CA 1
ATOM 896 C C . ASP A 1 109 ? 2.685 7.010 -1.569 1.00 81.62 109 ASP A C 1
ATOM 898 O O . ASP A 1 109 ? 2.264 8.128 -1.865 1.00 81.62 109 ASP A O 1
ATOM 902 N N . ASP A 1 110 ? 3.828 6.853 -0.892 1.00 75.75 110 ASP A N 1
ATOM 903 C CA . ASP A 1 110 ? 4.676 7.968 -0.430 1.00 75.75 110 ASP A CA 1
ATOM 904 C C . ASP A 1 110 ? 5.154 8.912 -1.559 1.00 75.75 110 ASP A C 1
ATOM 906 O O . ASP A 1 110 ? 5.711 9.982 -1.294 1.00 75.75 110 ASP A O 1
ATOM 910 N N . TYR A 1 111 ? 4.982 8.518 -2.824 1.00 73.31 111 TYR A N 1
ATOM 911 C CA . TYR A 1 111 ? 5.426 9.254 -4.004 1.00 73.31 111 TYR A CA 1
ATOM 912 C C . TYR A 1 111 ? 4.270 9.846 -4.819 1.00 73.31 111 TYR A C 1
ATOM 914 O O . TYR A 1 111 ? 4.515 10.645 -5.730 1.00 73.31 111 TYR A O 1
ATOM 922 N N . ASP A 1 112 ? 3.032 9.486 -4.492 1.00 74.44 112 ASP A N 1
ATOM 923 C CA . ASP A 1 112 ? 1.825 10.010 -5.111 1.00 74.44 112 ASP A CA 1
ATOM 924 C C . ASP A 1 112 ? 1.209 11.113 -4.238 1.00 74.44 112 ASP A C 1
ATOM 926 O O . ASP A 1 112 ? 1.366 11.138 -3.022 1.00 74.44 112 ASP A O 1
ATOM 930 N N . THR A 1 113 ? 0.481 12.054 -4.846 1.00 76.69 113 THR A N 1
ATOM 931 C CA . THR A 1 113 ? -0.264 13.054 -4.061 1.00 76.69 113 THR A CA 1
ATOM 932 C C . THR A 1 113 ? -1.643 12.551 -3.654 1.00 76.69 113 THR A C 1
ATOM 934 O O . THR A 1 113 ? -2.012 12.689 -2.500 1.00 76.69 113 THR A O 1
ATOM 937 N N . GLU A 1 114 ? -2.412 12.027 -4.615 1.00 83.81 114 GLU A N 1
ATOM 938 C CA . GLU A 1 114 ? -3.762 11.478 -4.418 1.00 83.81 114 GLU A CA 1
ATOM 939 C C . GLU A 1 114 ? -4.065 10.511 -5.579 1.00 83.81 114 GLU A C 1
ATOM 941 O O . GLU A 1 114 ? -3.910 10.888 -6.753 1.00 83.81 114 GLU A O 1
ATOM 946 N N . VAL A 1 115 ? -4.496 9.280 -5.298 1.00 87.50 115 VAL A N 1
ATOM 947 C CA . VAL A 1 115 ? -4.830 8.268 -6.317 1.00 87.50 115 VAL A CA 1
ATOM 948 C C . VAL A 1 115 ? -6.176 7.647 -5.987 1.00 87.50 115 VAL A C 1
ATOM 950 O O . VAL A 1 115 ? -6.325 6.984 -4.974 1.00 87.50 115 VAL A O 1
ATOM 953 N N . PHE A 1 116 ? -7.152 7.812 -6.875 1.00 90.94 116 PHE A N 1
ATOM 954 C CA . PHE A 1 116 ? -8.482 7.237 -6.696 1.00 90.94 116 PHE A CA 1
ATOM 955 C C . PHE A 1 116 ? -8.813 6.328 -7.870 1.00 90.94 116 PHE A C 1
ATOM 957 O O . PHE A 1 116 ? -8.685 6.732 -9.029 1.00 90.94 116 PHE A O 1
ATOM 964 N N . GLU A 1 117 ? -9.286 5.123 -7.563 1.00 91.38 117 GLU A N 1
ATOM 965 C CA . GLU A 1 117 ? -9.858 4.211 -8.546 1.00 91.38 117 GLU A CA 1
ATOM 966 C C . GLU A 1 117 ? -11.256 3.779 -8.107 1.00 91.38 117 GLU A C 1
ATOM 968 O O . GLU A 1 117 ? -11.481 3.390 -6.961 1.00 91.38 117 GLU A O 1
ATOM 973 N N . GLU A 1 118 ? -12.224 3.884 -9.019 1.00 90.75 118 GLU A N 1
ATOM 974 C CA . GLU A 1 118 ? -13.611 3.552 -8.711 1.00 90.75 118 GLU A CA 1
ATOM 975 C C . GLU A 1 118 ? -13.740 2.079 -8.307 1.00 90.75 118 GLU A C 1
ATOM 977 O O . GLU A 1 118 ? -13.275 1.183 -9.008 1.00 90.75 118 GLU A O 1
ATOM 982 N N . GLY A 1 119 ? -14.402 1.838 -7.174 1.00 93.25 119 GLY A N 1
ATOM 983 C CA . GLY A 1 119 ? -14.649 0.488 -6.675 1.00 93.25 119 GLY A CA 1
ATOM 984 C C . GLY A 1 119 ? -13.464 -0.151 -5.950 1.00 93.25 119 GLY A C 1
ATOM 985 O O . GLY A 1 119 ? -13.588 -1.300 -5.540 1.00 93.25 119 GLY A O 1
ATOM 986 N N . LEU A 1 120 ? -12.362 0.569 -5.737 1.00 95.25 120 LEU A N 1
ATOM 987 C CA . LEU A 1 120 ? -11.181 0.043 -5.063 1.00 95.25 120 LEU A CA 1
ATOM 988 C C . LEU A 1 120 ? -10.863 0.840 -3.797 1.00 95.25 120 LEU A C 1
ATOM 990 O O . LEU A 1 120 ? -10.980 2.063 -3.769 1.00 95.25 120 LEU A O 1
ATOM 994 N N . TYR A 1 121 ? -10.467 0.130 -2.745 1.00 96.31 121 TYR A N 1
ATOM 995 C CA . TYR A 1 121 ? -10.158 0.714 -1.444 1.00 96.31 121 TYR A CA 1
ATOM 996 C C . TYR A 1 121 ? -8.841 0.161 -0.928 1.00 96.31 121 TYR A C 1
ATOM 998 O O . TYR A 1 121 ? -8.647 -1.054 -0.961 1.00 96.31 121 TYR A O 1
ATOM 1006 N N . ARG A 1 122 ? -7.972 1.022 -0.398 1.00 96.12 122 ARG A N 1
ATOM 1007 C CA . ARG A 1 122 ? -6.766 0.591 0.312 1.00 96.12 122 ARG A CA 1
ATOM 1008 C C . ARG A 1 122 ? -7.141 0.130 1.710 1.00 96.12 122 ARG A C 1
ATOM 1010 O O . ARG A 1 122 ? -7.947 0.770 2.388 1.00 96.12 122 ARG A O 1
ATOM 1017 N N . VAL A 1 123 ? -6.554 -0.981 2.136 1.00 97.19 123 VAL A N 1
ATOM 1018 C CA . VAL A 1 123 ? -6.736 -1.530 3.477 1.00 97.19 123 VAL A CA 1
ATOM 1019 C C . VAL A 1 123 ? -5.634 -0.992 4.381 1.00 97.19 123 VAL A C 1
ATOM 1021 O O . VAL A 1 123 ? -4.456 -1.224 4.138 1.00 97.19 123 VAL A O 1
ATOM 1024 N N . GLU A 1 124 ? -6.017 -0.276 5.433 1.00 96.44 124 GLU A N 1
ATOM 1025 C CA . GLU A 1 124 ? -5.083 0.363 6.369 1.00 96.44 124 GLU A CA 1
ATOM 1026 C C . GLU A 1 124 ? -4.824 -0.509 7.595 1.00 96.44 124 GLU A C 1
ATOM 1028 O O . GLU A 1 124 ? -3.683 -0.718 8.017 1.00 96.44 124 GLU A O 1
ATOM 1033 N N . TYR A 1 125 ? -5.906 -1.036 8.170 1.00 97.75 125 TYR A N 1
ATOM 1034 C CA . TYR A 1 125 ? -5.857 -1.822 9.394 1.00 97.75 125 TYR A CA 1
ATOM 1035 C C . TYR A 1 125 ? -6.789 -3.021 9.330 1.00 97.75 125 TYR A C 1
ATOM 1037 O O . TYR A 1 125 ? -7.908 -2.932 8.821 1.00 97.75 125 TYR A O 1
ATOM 1045 N N . VAL A 1 126 ? -6.355 -4.112 9.957 1.00 98.00 126 VAL A N 1
ATOM 1046 C CA . VAL A 1 126 ? -7.195 -5.268 10.283 1.00 98.00 126 VAL A CA 1
ATOM 1047 C C . VAL A 1 126 ? -7.216 -5.438 11.793 1.00 98.00 126 VAL A C 1
ATOM 1049 O O . VAL A 1 126 ? -6.164 -5.604 12.406 1.00 98.00 126 VAL A O 1
ATOM 1052 N N . TYR A 1 127 ? -8.400 -5.439 12.394 1.00 97.06 127 TYR A N 1
ATOM 1053 C CA . TYR A 1 127 ? -8.602 -5.676 13.820 1.00 97.06 127 TYR A CA 1
ATOM 1054 C C . TYR A 1 127 ? -9.204 -7.047 14.066 1.00 97.06 127 TYR A C 1
ATOM 1056 O O . TYR A 1 127 ? -10.132 -7.467 13.374 1.00 97.06 127 TYR A O 1
ATOM 1064 N N . TYR A 1 128 ? -8.704 -7.724 15.092 1.00 95.31 128 TYR A N 1
ATOM 1065 C CA . TYR A 1 128 ? -9.090 -9.092 15.401 1.00 95.31 128 TYR A CA 1
ATOM 1066 C C . TYR A 1 128 ? -9.101 -9.365 16.909 1.00 95.31 128 TYR A C 1
ATOM 1068 O O . TYR A 1 128 ? -8.402 -8.728 17.706 1.00 95.31 128 TYR A O 1
ATOM 1076 N N . LYS A 1 129 ? -9.916 -10.344 17.308 1.00 91.12 129 LYS A N 1
ATOM 1077 C CA . LYS A 1 129 ? -9.936 -10.897 18.666 1.00 91.12 129 LYS A CA 1
ATOM 1078 C C . LYS A 1 129 ? -8.707 -11.797 18.867 1.00 91.12 129 LYS A C 1
ATOM 1080 O O . LYS A 1 129 ? -8.506 -12.748 18.115 1.00 91.12 129 LYS A O 1
ATOM 1085 N N . ASN A 1 130 ? -7.867 -11.507 19.862 1.00 88.94 130 ASN A N 1
ATOM 1086 C CA . ASN A 1 130 ? -6.638 -12.277 20.132 1.00 88.94 130 ASN A CA 1
ATOM 1087 C C . ASN A 1 130 ? -6.845 -13.463 21.102 1.00 88.94 130 ASN A C 1
ATOM 1089 O O . ASN A 1 130 ? -5.893 -14.099 21.537 1.00 88.94 130 ASN A O 1
ATOM 1093 N N . ASP A 1 131 ? -8.085 -13.743 21.485 1.00 86.25 131 ASP A N 1
ATOM 1094 C CA . ASP A 1 131 ? -8.464 -14.818 22.407 1.00 86.25 131 ASP A CA 1
ATOM 1095 C C . ASP A 1 131 ? -9.148 -16.005 21.706 1.00 86.25 131 ASP A C 1
ATOM 1097 O O . ASP A 1 131 ? -9.332 -17.056 22.320 1.00 86.25 131 ASP A O 1
ATOM 1101 N N . SER A 1 132 ? -9.478 -15.882 20.414 1.00 83.88 132 SER A N 1
ATOM 1102 C CA . SER A 1 132 ? -10.103 -16.955 19.635 1.00 83.88 132 SER A CA 1
ATOM 1103 C C . SER A 1 132 ? -9.062 -17.896 19.000 1.00 83.88 132 SER A C 1
ATOM 1105 O O . SER A 1 132 ? -8.143 -17.436 18.315 1.00 83.88 132 SER A O 1
ATOM 1107 N N . PRO A 1 133 ? -9.212 -19.231 19.131 1.00 86.56 133 PRO A N 1
ATOM 1108 C CA . PRO A 1 133 ? -8.322 -20.204 18.488 1.00 86.56 133 PRO A CA 1
ATOM 1109 C C . PRO A 1 133 ? -8.309 -20.114 16.953 1.00 86.56 133 PRO A C 1
ATOM 1111 O O . PRO A 1 133 ? -7.313 -20.465 16.320 1.00 86.56 133 PRO A O 1
ATOM 1114 N N . ASN A 1 134 ? -9.405 -19.642 16.349 1.00 91.12 134 ASN A N 1
ATOM 1115 C CA . ASN A 1 134 ? -9.581 -19.606 14.895 1.00 91.12 134 ASN A CA 1
ATOM 1116 C C . ASN A 1 134 ? -9.037 -18.328 14.245 1.00 91.12 134 ASN A C 1
ATOM 1118 O O . ASN A 1 134 ? -8.964 -18.261 13.019 1.00 91.12 134 ASN A O 1
ATOM 1122 N N . THR A 1 135 ? -8.608 -17.340 15.036 1.00 92.69 135 THR A N 1
ATOM 1123 C CA . THR A 1 135 ? -8.144 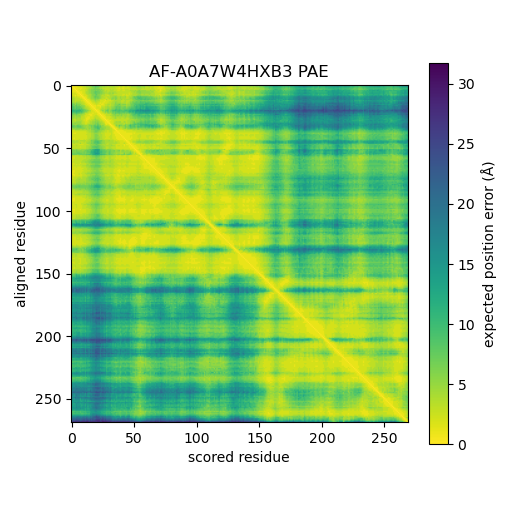-16.032 14.552 1.00 92.69 135 THR A CA 1
ATOM 1124 C C . THR A 1 135 ? -7.094 -16.148 13.454 1.00 92.69 135 THR A C 1
ATOM 1126 O O . THR A 1 135 ? -7.214 -15.503 12.418 1.00 92.69 135 THR A O 1
ATOM 1129 N N . LYS A 1 136 ? -6.086 -17.011 13.629 1.00 93.88 136 LYS A N 1
ATOM 1130 C CA . LYS A 1 136 ? -5.032 -17.194 12.622 1.00 93.88 136 LYS A CA 1
ATOM 1131 C C . LYS A 1 136 ? -5.599 -17.674 11.282 1.00 93.88 136 LYS A C 1
ATOM 1133 O O . LYS A 1 136 ? -5.239 -17.138 10.239 1.00 93.88 136 LYS A O 1
ATOM 1138 N N . THR A 1 137 ? -6.475 -18.675 11.310 1.00 95.50 137 THR A N 1
ATOM 1139 C CA . THR A 1 137 ? -7.100 -19.234 10.103 1.00 95.50 137 THR A CA 1
ATOM 1140 C C . THR A 1 137 ? -8.012 -18.209 9.434 1.00 95.50 137 THR A C 1
ATOM 1142 O O . THR A 1 137 ? -7.966 -18.060 8.216 1.00 95.50 137 THR A O 1
ATOM 1145 N N . ASN A 1 138 ? -8.779 -17.455 10.225 1.00 95.88 138 ASN A N 1
ATOM 1146 C CA . ASN A 1 138 ? -9.656 -16.399 9.725 1.00 95.88 138 ASN A CA 1
ATOM 1147 C C . ASN A 1 138 ? -8.866 -15.272 9.055 1.00 95.88 138 ASN A C 1
ATOM 1149 O O . ASN A 1 138 ? -9.259 -14.812 7.989 1.00 95.88 138 ASN A O 1
ATOM 1153 N N . LEU A 1 139 ? -7.731 -14.866 9.634 1.00 96.50 139 LEU A N 1
ATOM 1154 C CA . LEU A 1 139 ? -6.847 -13.870 9.029 1.00 96.50 139 LEU A CA 1
ATOM 1155 C C . LEU A 1 139 ? -6.233 -14.380 7.722 1.00 96.50 139 LEU A C 1
ATOM 1157 O O . LEU A 1 139 ? -6.251 -13.659 6.734 1.00 96.50 139 LEU A O 1
ATOM 1161 N N . ILE A 1 140 ? -5.754 -15.628 7.669 1.00 96.25 140 ILE A N 1
ATOM 1162 C CA . ILE A 1 140 ? -5.244 -16.206 6.413 1.00 96.25 140 ILE A CA 1
ATOM 1163 C C . ILE A 1 140 ? -6.331 -16.174 5.333 1.00 96.25 140 ILE A C 1
ATOM 1165 O O . ILE A 1 140 ? -6.066 -15.717 4.224 1.00 96.25 140 ILE A O 1
ATOM 1169 N N . LYS A 1 141 ? -7.555 -16.594 5.679 1.00 97.06 141 LYS A N 1
ATOM 1170 C CA . LYS A 1 141 ? -8.707 -16.569 4.772 1.00 97.06 141 LYS A CA 1
ATOM 1171 C C . LYS A 1 141 ? -9.033 -15.148 4.301 1.00 97.06 141 LYS A C 1
ATOM 1173 O O . LYS A 1 141 ? -9.230 -14.944 3.107 1.00 97.06 141 LYS A O 1
ATOM 1178 N N . LEU A 1 142 ? -9.040 -14.173 5.217 1.00 97.69 142 LEU A N 1
ATOM 1179 C CA . LEU A 1 142 ? -9.266 -12.761 4.901 1.00 97.69 142 LEU A CA 1
ATOM 1180 C C . LEU A 1 142 ? -8.273 -12.275 3.836 1.00 97.69 142 LEU A C 1
ATOM 1182 O O . LEU A 1 142 ? -8.683 -11.795 2.784 1.00 97.69 142 LEU A O 1
ATOM 1186 N N . PHE A 1 143 ? -6.974 -12.456 4.086 1.00 96.88 143 PHE A N 1
ATOM 1187 C CA . PHE A 1 143 ? -5.926 -11.987 3.181 1.00 96.88 143 PHE A CA 1
ATOM 1188 C C . PHE A 1 143 ? -5.982 -12.686 1.820 1.00 96.88 143 PHE A C 1
ATOM 1190 O O . PHE A 1 143 ? -5.788 -12.030 0.806 1.00 96.88 143 PHE A O 1
ATOM 1197 N N . SER A 1 144 ? -6.263 -13.991 1.772 1.00 96.38 144 SER A N 1
ATOM 1198 C CA . SER A 1 144 ? -6.272 -14.732 0.505 1.00 96.38 144 SER A CA 1
ATOM 1199 C C . SER A 1 144 ? -7.527 -14.525 -0.346 1.00 96.38 144 SER A C 1
ATOM 1201 O O . SER A 1 144 ? -7.452 -14.650 -1.563 1.00 96.38 144 SER A O 1
ATOM 1203 N N . GLU A 1 145 ? -8.691 -14.293 0.271 1.00 97.19 145 GLU A N 1
ATOM 1204 C CA . GLU A 1 145 ? -9.976 -14.252 -0.449 1.00 97.19 145 GLU A CA 1
ATOM 1205 C C . GLU A 1 145 ? -10.474 -12.831 -0.754 1.00 97.19 145 GLU A C 1
ATOM 1207 O O . GLU A 1 145 ? -11.290 -12.651 -1.674 1.00 97.19 145 GLU A O 1
ATOM 1212 N N . TYR A 1 146 ? -10.019 -11.840 0.021 1.00 97.56 146 TYR A N 1
ATOM 1213 C CA . TYR A 1 146 ? -10.551 -10.476 -0.009 1.00 97.56 146 TYR A CA 1
ATOM 1214 C C . TYR A 1 146 ? -9.528 -9.410 -0.389 1.00 97.56 146 TYR A C 1
ATOM 1216 O O . TYR A 1 146 ? -9.943 -8.369 -0.896 1.00 97.56 146 TYR A O 1
ATOM 1224 N N . PHE A 1 147 ? -8.236 -9.638 -0.139 1.00 97.00 147 PHE A N 1
ATOM 1225 C CA . PHE A 1 147 ? -7.197 -8.646 -0.399 1.00 97.00 147 PHE A CA 1
ATOM 1226 C C . PHE A 1 147 ? -6.356 -9.012 -1.612 1.00 97.00 147 PHE A C 1
ATOM 1228 O O . PHE A 1 147 ? -6.026 -10.172 -1.851 1.00 97.00 147 PHE A O 1
ATOM 1235 N N . GLU A 1 148 ? -5.969 -7.986 -2.354 1.00 94.56 148 GLU A N 1
ATOM 1236 C CA . GLU A 1 148 ? -5.093 -8.086 -3.512 1.00 94.56 148 GLU A CA 1
ATOM 1237 C C . GLU A 1 148 ? -4.008 -7.015 -3.405 1.00 94.56 148 GLU A C 1
ATOM 1239 O O . GLU A 1 148 ? -4.211 -5.970 -2.791 1.00 94.56 148 GLU A O 1
ATOM 1244 N N . LYS A 1 149 ? -2.833 -7.263 -3.986 1.00 91.31 149 LYS A N 1
ATOM 1245 C CA . LYS A 1 149 ? -1.794 -6.234 -4.080 1.00 91.31 149 LYS A CA 1
ATOM 1246 C C . LYS A 1 149 ? -2.222 -5.211 -5.130 1.00 91.31 149 LYS A C 1
ATOM 1248 O O . LYS A 1 149 ? -2.536 -5.594 -6.258 1.00 91.31 149 LYS A O 1
ATOM 1253 N N . TYR A 1 150 ? -2.220 -3.931 -4.775 1.00 90.06 150 TYR A N 1
ATOM 1254 C CA . TYR A 1 150 ? -2.502 -2.863 -5.720 1.00 90.06 150 TYR A CA 1
ATOM 1255 C C . TYR A 1 150 ? -1.414 -2.787 -6.786 1.00 90.06 150 TYR A C 1
ATOM 1257 O O . TYR A 1 150 ? -0.223 -2.932 -6.513 1.00 90.06 150 TYR A O 1
ATOM 1265 N N . ILE A 1 151 ? -1.846 -2.557 -8.019 1.00 84.75 151 ILE A N 1
ATOM 1266 C CA . ILE A 1 151 ? -0.979 -2.412 -9.176 1.00 84.75 151 ILE A CA 1
ATOM 1267 C C . ILE A 1 151 ? -1.359 -1.092 -9.827 1.00 84.75 151 ILE A C 1
ATOM 1269 O O . ILE A 1 151 ? -2.428 -0.978 -10.428 1.00 84.75 151 ILE A O 1
ATOM 1273 N N . SER A 1 152 ? -0.478 -0.099 -9.714 1.00 81.81 152 SER A N 1
ATOM 1274 C CA . SER A 1 152 ? -0.704 1.191 -10.358 1.00 81.81 152 SER A CA 1
ATOM 1275 C C . SER A 1 152 ? -0.753 1.038 -11.878 1.00 81.81 152 SER A C 1
ATOM 1277 O O . SER A 1 152 ? 0.048 0.323 -12.485 1.00 81.81 152 SER A O 1
ATOM 1279 N N . LYS A 1 153 ? -1.685 1.755 -12.512 1.00 79.06 153 LYS A N 1
ATOM 1280 C CA . LYS A 1 153 ? -1.751 1.874 -13.977 1.00 79.06 153 LYS A CA 1
ATOM 1281 C C . LYS A 1 153 ? -0.624 2.735 -14.543 1.00 79.06 153 LYS A C 1
ATOM 1283 O O . LYS A 1 153 ? -0.352 2.680 -15.743 1.00 79.06 153 LYS A O 1
ATOM 1288 N N . GLU A 1 154 ? -0.000 3.561 -13.709 1.00 81.50 154 GLU A N 1
ATOM 1289 C CA . GLU A 1 154 ? 1.101 4.413 -14.126 1.00 81.50 154 GLU A CA 1
ATOM 1290 C C . GLU A 1 154 ? 2.427 3.652 -14.078 1.00 81.50 154 GLU A C 1
ATOM 1292 O O . GLU A 1 154 ? 2.734 2.941 -13.122 1.00 81.50 154 GLU A O 1
ATOM 1297 N N . ALA A 1 155 ? 3.249 3.825 -15.113 1.00 84.06 155 ALA A N 1
ATOM 1298 C CA . ALA A 1 155 ? 4.600 3.287 -15.110 1.00 84.06 155 ALA A CA 1
ATOM 1299 C C . ALA A 1 155 ? 5.461 4.091 -14.132 1.00 84.06 155 ALA A C 1
ATOM 1301 O O . ALA A 1 155 ? 5.633 5.299 -14.304 1.00 84.06 155 ALA A O 1
ATOM 1302 N N . LYS A 1 156 ? 6.030 3.419 -13.132 1.00 87.19 156 LYS A N 1
ATOM 1303 C CA . LYS A 1 156 ? 6.923 4.031 -12.146 1.00 87.19 156 LYS A CA 1
ATOM 1304 C C . LYS A 1 156 ? 8.348 3.511 -12.311 1.00 87.19 156 LYS A C 1
ATOM 1306 O O . LYS A 1 156 ? 8.572 2.339 -12.611 1.00 87.19 156 LYS A O 1
ATOM 1311 N N . VAL A 1 157 ? 9.317 4.393 -12.092 1.00 89.88 157 VAL A N 1
ATOM 1312 C CA . VAL A 1 157 ? 10.738 4.043 -11.994 1.00 89.88 157 VAL A CA 1
ATOM 1313 C C . VAL A 1 157 ? 11.299 4.588 -10.698 1.00 89.88 157 VAL A C 1
ATOM 1315 O O . VAL A 1 157 ? 11.023 5.726 -10.329 1.00 89.88 157 VAL A O 1
ATOM 1318 N N . SER A 1 158 ? 12.101 3.788 -10.012 1.00 91.50 158 SER A N 1
ATOM 1319 C CA . SER A 1 158 ? 12.872 4.231 -8.858 1.00 91.50 158 SER A CA 1
ATOM 1320 C C . SER A 1 158 ? 14.290 4.539 -9.302 1.00 91.50 158 SER A C 1
ATOM 1322 O O . SER A 1 158 ? 14.880 3.776 -10.057 1.00 91.50 158 SER A O 1
ATOM 1324 N N . ILE A 1 159 ? 14.843 5.654 -8.847 1.00 90.62 159 ILE A N 1
ATOM 1325 C CA . ILE A 1 159 ? 16.221 6.044 -9.129 1.00 90.62 159 ILE A CA 1
ATOM 1326 C C . ILE A 1 159 ? 16.996 5.964 -7.824 1.00 90.62 159 ILE A C 1
ATOM 1328 O O . ILE A 1 159 ? 16.565 6.521 -6.811 1.00 90.62 159 ILE A O 1
ATOM 1332 N N . LEU A 1 160 ? 18.132 5.271 -7.857 1.00 89.94 160 LEU A N 1
ATOM 1333 C CA . LEU A 1 160 ? 19.059 5.254 -6.737 1.00 89.94 160 LEU A CA 1
ATOM 1334 C C . LEU A 1 160 ? 19.746 6.611 -6.618 1.00 89.94 160 LEU A C 1
ATOM 1336 O O . LEU A 1 160 ? 20.307 7.114 -7.591 1.00 89.94 160 LEU A O 1
ATOM 1340 N N . LEU A 1 161 ? 19.715 7.174 -5.417 1.00 86.88 161 LEU A N 1
ATOM 1341 C CA . LEU A 1 161 ? 20.389 8.411 -5.057 1.00 86.88 161 LEU A CA 1
ATOM 1342 C C . LEU A 1 161 ? 21.255 8.177 -3.819 1.00 86.88 161 LEU A C 1
ATOM 1344 O O . LEU A 1 161 ? 21.016 7.259 -3.034 1.00 86.88 161 LEU A O 1
ATOM 1348 N N . LYS A 1 162 ? 22.290 9.002 -3.662 1.00 84.31 162 LYS A N 1
ATOM 1349 C CA . LYS A 1 162 ? 23.114 9.045 -2.454 1.00 84.31 162 LYS A CA 1
ATOM 1350 C C . LYS A 1 162 ? 23.062 10.447 -1.880 1.00 84.31 162 LYS A C 1
ATOM 1352 O O . LYS A 1 162 ? 23.409 11.404 -2.573 1.00 84.31 162 LYS A O 1
ATOM 1357 N N . ASP A 1 163 ? 22.642 10.550 -0.631 1.00 80.00 163 ASP A N 1
ATOM 1358 C CA . ASP A 1 163 ? 22.640 11.789 0.130 1.00 80.00 163 ASP A CA 1
ATOM 1359 C C . ASP A 1 163 ? 23.552 11.678 1.364 1.00 80.00 163 ASP A C 1
ATOM 1361 O O . ASP A 1 163 ? 24.357 10.751 1.495 1.00 80.00 163 ASP A O 1
ATOM 1365 N N . ASN A 1 164 ? 23.473 12.664 2.259 1.00 79.62 164 ASN A N 1
ATOM 1366 C CA . ASN A 1 164 ? 24.280 12.690 3.479 1.00 79.62 164 ASN A CA 1
ATOM 1367 C C . ASN A 1 164 ? 23.861 11.623 4.513 1.00 79.62 164 ASN A C 1
ATOM 1369 O O . ASN A 1 164 ? 24.638 11.341 5.424 1.00 79.62 164 ASN A O 1
ATOM 1373 N N . SER A 1 165 ? 22.657 11.057 4.398 1.00 80.06 165 SER A N 1
ATOM 1374 C CA . SER A 1 165 ? 22.114 9.997 5.261 1.00 80.06 165 SER A CA 1
ATOM 1375 C C . SER A 1 165 ? 22.387 8.588 4.736 1.00 80.06 165 SER A C 1
ATOM 1377 O O . SER A 1 165 ? 22.350 7.643 5.522 1.00 80.06 165 SER A O 1
ATOM 1379 N N . GLY A 1 166 ? 22.698 8.432 3.449 1.00 84.75 166 GLY A N 1
ATOM 1380 C CA . GLY A 1 166 ? 23.046 7.146 2.856 1.00 84.75 166 GLY A CA 1
ATOM 1381 C C . GLY A 1 166 ? 22.510 6.994 1.438 1.00 84.75 166 GLY A C 1
ATOM 1382 O O . GLY A 1 166 ? 22.494 7.948 0.661 1.00 84.75 166 GLY A O 1
ATOM 1383 N N . PHE A 1 167 ? 22.124 5.769 1.088 1.00 86.75 167 PHE A N 1
ATOM 1384 C CA . PHE A 1 167 ? 21.436 5.478 -0.167 1.00 86.75 167 PHE A CA 1
ATOM 1385 C C . PHE A 1 167 ? 19.929 5.570 0.031 1.00 86.75 167 PHE A C 1
ATOM 1387 O O . PHE A 1 167 ? 19.406 5.036 1.005 1.00 86.75 167 PHE A O 1
ATOM 1394 N N . ASP A 1 168 ? 19.252 6.187 -0.930 1.00 86.12 168 ASP A N 1
ATOM 1395 C CA . ASP A 1 168 ? 17.798 6.286 -0.960 1.00 86.12 168 ASP A CA 1
ATOM 1396 C C . ASP A 1 168 ? 17.264 5.995 -2.371 1.00 86.12 168 ASP A C 1
ATOM 1398 O O . ASP A 1 168 ? 17.976 6.133 -3.374 1.00 86.12 168 ASP A O 1
ATOM 1402 N N . LEU A 1 169 ? 16.004 5.568 -2.451 1.00 88.62 169 LEU A N 1
ATOM 1403 C CA . LEU A 1 169 ? 15.289 5.327 -3.697 1.00 88.62 169 LEU A CA 1
ATOM 1404 C C . LEU A 1 169 ? 14.201 6.373 -3.884 1.00 88.62 169 LEU A C 1
ATOM 1406 O O . LEU A 1 169 ? 13.206 6.407 -3.160 1.00 88.62 169 LEU A O 1
ATOM 1410 N N . LYS A 1 170 ? 14.333 7.157 -4.951 1.00 87.81 170 LYS A N 1
ATOM 1411 C CA . LYS A 1 170 ? 13.301 8.113 -5.335 1.00 87.81 170 LYS A CA 1
ATOM 1412 C C . LYS A 1 170 ? 12.466 7.573 -6.482 1.00 87.81 170 LYS A C 1
ATOM 1414 O O . LYS A 1 170 ? 12.983 7.377 -7.583 1.00 87.81 170 LYS A O 1
ATOM 1419 N N . THR A 1 171 ? 11.183 7.334 -6.230 1.00 88.88 171 THR A N 1
ATOM 1420 C CA . THR A 1 171 ? 10.249 6.846 -7.248 1.00 88.88 171 THR A CA 1
ATOM 1421 C C . THR A 1 171 ? 9.599 8.004 -7.993 1.00 88.88 171 THR A C 1
ATOM 1423 O O . 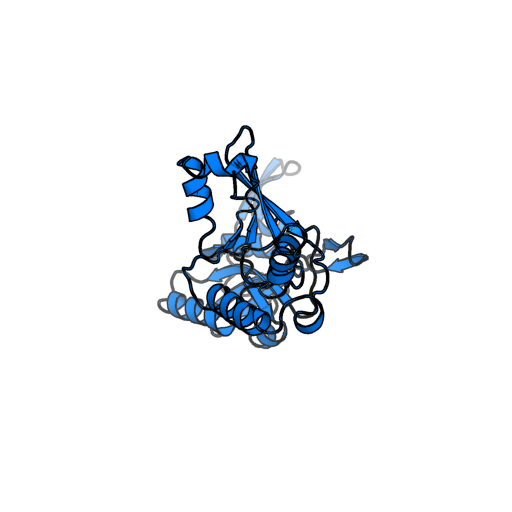THR A 1 171 ? 9.235 9.024 -7.412 1.00 88.88 171 THR A O 1
ATOM 1426 N N . HIS A 1 172 ? 9.478 7.844 -9.307 1.00 85.88 172 HIS A N 1
ATOM 1427 C CA . HIS A 1 172 ? 8.870 8.804 -10.210 1.00 85.88 172 HIS A CA 1
ATOM 1428 C C . HIS A 1 172 ? 7.947 8.097 -11.197 1.00 85.88 172 HIS A C 1
ATOM 1430 O O . HIS A 1 172 ? 8.347 7.126 -11.844 1.00 85.88 172 HIS A O 1
ATOM 1436 N N . THR A 1 173 ? 6.741 8.636 -11.379 1.00 87.06 173 THR A N 1
ATOM 1437 C CA . THR A 1 173 ? 5.901 8.282 -12.523 1.00 87.06 173 THR A CA 1
ATOM 1438 C C . THR A 1 173 ? 6.556 8.760 -13.815 1.00 87.06 173 THR A C 1
ATOM 1440 O O . THR A 1 173 ? 6.974 9.915 -13.942 1.00 87.06 173 THR A O 1
ATOM 1443 N N . ILE A 1 174 ? 6.590 7.883 -14.813 1.00 87.19 174 ILE A N 1
ATOM 1444 C CA . ILE A 1 174 ? 7.019 8.187 -16.172 1.00 87.19 174 ILE A CA 1
ATOM 1445 C C . ILE A 1 174 ? 5.906 7.888 -17.174 1.00 87.19 174 ILE A C 1
ATOM 1447 O O . ILE A 1 174 ? 5.051 7.028 -16.978 1.00 87.19 174 ILE A O 1
ATOM 1451 N N . LYS A 1 175 ? 5.949 8.589 -18.306 1.00 87.00 175 LYS A N 1
ATOM 1452 C CA . LYS A 1 175 ? 5.124 8.294 -19.481 1.00 87.00 175 LYS A CA 1
ATOM 1453 C C . LYS A 1 175 ? 6.046 7.783 -20.582 1.00 87.00 175 LYS A C 1
ATOM 1455 O O . LYS A 1 175 ? 6.559 8.598 -21.351 1.00 87.00 175 LYS A O 1
ATOM 1460 N N . PRO A 1 176 ? 6.346 6.474 -20.620 1.00 86.06 176 PRO A N 1
ATOM 1461 C CA . PRO A 1 176 ? 7.249 5.955 -21.627 1.00 86.06 176 PRO A CA 1
ATOM 1462 C C . PRO A 1 176 ? 6.650 6.129 -23.022 1.00 86.06 176 PRO A C 1
ATOM 1464 O O . PRO A 1 176 ? 5.434 6.067 -23.214 1.00 86.06 176 PRO A O 1
ATOM 1467 N N . HIS A 1 177 ? 7.517 6.335 -24.011 1.00 87.12 177 HIS A N 1
ATOM 1468 C CA . HIS A 1 177 ? 7.088 6.369 -25.402 1.00 87.12 177 HIS A CA 1
ATOM 1469 C C . HIS A 1 177 ? 6.506 5.015 -25.805 1.00 87.12 177 HIS A C 1
ATOM 1471 O O . HIS A 1 177 ? 7.035 3.965 -25.440 1.00 87.12 177 HIS A O 1
ATOM 1477 N N . ARG A 1 178 ? 5.415 5.042 -26.574 1.00 87.44 178 ARG A N 1
ATOM 1478 C CA . ARG A 1 178 ? 4.856 3.829 -27.164 1.00 87.44 178 ARG A CA 1
ATOM 1479 C C . ARG A 1 178 ? 5.872 3.246 -28.141 1.00 87.44 178 ARG A C 1
ATOM 1481 O O . ARG A 1 178 ? 6.313 3.946 -29.049 1.00 87.44 178 ARG A O 1
ATOM 1488 N N . ILE A 1 179 ? 6.193 1.972 -27.957 1.00 90.62 179 ILE A N 1
ATOM 1489 C CA . ILE A 1 179 ? 7.043 1.211 -28.864 1.00 90.62 179 ILE A CA 1
ATOM 1490 C C . ILE A 1 179 ? 6.171 0.277 -29.692 1.00 90.62 179 ILE A C 1
ATOM 1492 O O . ILE A 1 179 ? 5.284 -0.392 -29.162 1.00 90.62 179 ILE A O 1
ATOM 1496 N N . ASP A 1 180 ? 6.437 0.261 -30.991 1.00 90.25 180 ASP A N 1
ATOM 1497 C CA . ASP A 1 180 ? 5.965 -0.761 -31.9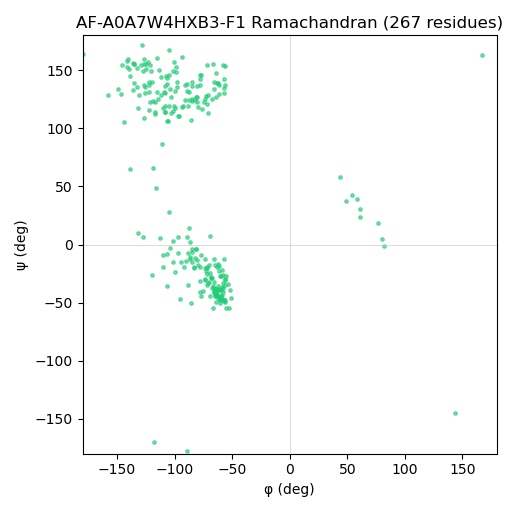15 1.00 90.25 180 ASP A CA 1
ATOM 1498 C C . ASP A 1 180 ? 7.170 -1.645 -32.246 1.00 90.25 180 ASP A C 1
ATOM 1500 O O . ASP A 1 180 ? 8.108 -1.191 -32.900 1.00 90.25 180 ASP A O 1
ATOM 1504 N N . LEU A 1 181 ? 7.205 -2.859 -31.692 1.00 91.56 181 LEU A N 1
ATOM 1505 C CA . LEU A 1 181 ? 8.380 -3.728 -31.788 1.00 91.56 181 LEU A CA 1
ATOM 1506 C C . LEU A 1 181 ? 8.631 -4.185 -33.227 1.00 91.56 181 LEU A C 1
ATOM 1508 O O . LEU A 1 181 ? 9.789 -4.251 -33.625 1.00 91.56 181 LEU A O 1
ATOM 1512 N N . ASP A 1 182 ? 7.567 -4.417 -33.999 1.00 89.62 182 ASP A N 1
ATOM 1513 C CA . ASP A 1 182 ? 7.657 -4.900 -35.380 1.00 89.62 182 ASP A CA 1
ATOM 1514 C C . ASP A 1 182 ? 8.147 -3.796 -36.330 1.00 89.62 182 ASP A C 1
ATOM 1516 O O . ASP A 1 182 ? 8.814 -4.067 -37.324 1.00 89.62 182 ASP A O 1
ATOM 1520 N N . LEU A 1 183 ? 7.829 -2.530 -36.028 1.00 89.31 183 LEU A N 1
ATOM 1521 C CA . LEU A 1 183 ? 8.259 -1.387 -36.837 1.00 89.31 183 LEU A CA 1
ATOM 1522 C C . LEU A 1 183 ? 9.631 -0.830 -36.426 1.00 89.31 183 LEU A C 1
ATOM 1524 O O . LEU A 1 183 ? 10.357 -0.300 -37.267 1.00 89.31 183 LEU A O 1
ATOM 1528 N N . MET A 1 184 ? 9.953 -0.849 -35.128 1.00 89.75 184 MET A N 1
ATOM 1529 C CA . MET A 1 184 ? 11.104 -0.122 -34.570 1.00 89.75 184 MET A CA 1
ATOM 1530 C C . MET A 1 184 ? 12.331 -1.001 -34.298 1.00 89.75 184 MET A C 1
ATOM 1532 O O . MET A 1 184 ? 13.414 -0.454 -34.078 1.00 89.75 184 MET A O 1
ATOM 1536 N N . TYR A 1 185 ? 12.179 -2.326 -34.283 1.00 90.12 185 TYR A N 1
ATOM 1537 C CA . TYR A 1 185 ? 13.249 -3.282 -33.990 1.00 90.12 185 TYR A CA 1
ATOM 1538 C C . TYR A 1 185 ? 13.336 -4.355 -35.083 1.00 90.12 185 TYR A C 1
ATOM 1540 O O . TYR A 1 185 ? 12.515 -4.402 -35.992 1.00 90.12 185 TYR A O 1
ATOM 1548 N N . ASN A 1 186 ? 14.377 -5.187 -35.020 1.00 88.62 186 ASN A N 1
ATOM 1549 C CA . ASN A 1 186 ? 14.564 -6.289 -35.962 1.00 88.62 186 ASN A CA 1
ATOM 1550 C C . ASN A 1 186 ? 13.477 -7.364 -35.792 1.00 88.62 186 ASN A C 1
ATOM 1552 O O . ASN A 1 186 ? 12.971 -7.562 -34.686 1.00 88.62 186 ASN A O 1
ATOM 1556 N N . ASP A 1 187 ? 13.215 -8.121 -36.860 1.00 89.62 187 ASP A N 1
ATOM 1557 C CA . ASP A 1 187 ? 12.192 -9.179 -36.914 1.00 89.62 187 ASP A CA 1
ATOM 1558 C C . ASP A 1 187 ? 12.335 -10.252 -35.811 1.00 89.62 187 ASP A C 1
ATOM 1560 O O . ASP A 1 187 ? 11.353 -10.865 -35.396 1.00 89.62 187 ASP A O 1
ATOM 1564 N N . ASP A 1 188 ? 13.550 -10.483 -35.307 1.00 90.00 188 ASP A N 1
ATOM 1565 C CA . ASP A 1 188 ? 13.851 -11.449 -34.243 1.00 90.00 188 ASP A CA 1
ATOM 1566 C C . ASP A 1 188 ? 13.693 -10.877 -32.821 1.00 90.00 188 ASP A C 1
ATOM 1568 O O . ASP A 1 188 ? 13.686 -11.617 -31.832 1.00 90.00 188 ASP A O 1
ATOM 1572 N N . PHE A 1 189 ? 13.519 -9.561 -32.680 1.00 92.06 189 PHE A N 1
ATOM 1573 C CA . PHE A 1 189 ? 13.479 -8.910 -31.374 1.00 92.06 189 PHE A CA 1
ATOM 1574 C C . PHE A 1 189 ? 12.196 -9.213 -30.591 1.00 92.06 189 PHE A C 1
ATOM 1576 O O . PHE A 1 189 ? 12.212 -9.202 -29.359 1.00 92.06 189 PHE A O 1
ATOM 1583 N N . MET A 1 190 ? 11.091 -9.542 -31.266 1.00 92.31 190 MET A N 1
ATOM 1584 C CA . MET A 1 190 ? 9.838 -9.920 -30.600 1.00 92.31 190 MET A CA 1
ATOM 1585 C C . MET A 1 190 ? 10.004 -11.167 -29.712 1.00 92.31 190 MET A C 1
ATOM 1587 O O . MET A 1 190 ? 9.462 -11.233 -28.602 1.00 92.31 190 MET A O 1
ATOM 1591 N N . GLU A 1 191 ? 10.798 -12.146 -30.156 1.00 92.88 191 GLU A N 1
ATOM 1592 C CA . GLU A 1 191 ? 11.117 -13.337 -29.362 1.00 92.88 191 GLU A CA 1
ATOM 1593 C C . GLU A 1 191 ? 11.932 -12.961 -28.114 1.00 92.88 191 GLU A C 1
ATOM 1595 O O . GLU A 1 191 ? 11.621 -13.395 -26.999 1.00 92.88 191 GLU A O 1
ATOM 1600 N N . VAL A 1 192 ? 12.918 -12.070 -28.277 1.00 92.44 192 VAL A N 1
ATOM 1601 C CA . VAL A 1 192 ? 13.720 -11.529 -27.169 1.00 92.44 192 VAL A CA 1
ATOM 1602 C C . VAL A 1 192 ? 12.832 -10.788 -26.170 1.00 92.44 192 VAL A C 1
ATOM 1604 O O . VAL A 1 192 ? 12.928 -11.040 -24.968 1.00 92.44 192 VAL A O 1
ATOM 1607 N N . HIS A 1 193 ? 11.925 -9.925 -26.640 1.00 94.44 193 HIS A N 1
ATOM 1608 C CA . HIS A 1 193 ? 10.968 -9.217 -25.791 1.00 94.44 193 HIS A CA 1
ATOM 1609 C C . HIS A 1 193 ? 10.103 -10.184 -24.979 1.00 94.44 193 HIS A C 1
ATOM 1611 O O . HIS A 1 193 ? 9.982 -10.035 -23.760 1.00 94.44 193 HIS A O 1
ATOM 1617 N N . THR A 1 194 ? 9.543 -11.199 -25.641 1.00 93.44 194 THR A N 1
ATOM 1618 C CA . THR A 1 194 ? 8.672 -12.200 -25.015 1.00 93.44 194 THR A CA 1
ATOM 1619 C C . THR A 1 194 ? 9.408 -12.941 -23.905 1.00 93.44 194 THR A C 1
ATOM 1621 O O . THR A 1 194 ? 8.887 -13.083 -22.797 1.00 93.44 194 THR A O 1
ATOM 1624 N N . ARG A 1 195 ? 10.659 -13.337 -24.164 1.00 92.56 195 ARG A N 1
ATOM 1625 C CA . ARG A 1 195 ? 11.520 -13.981 -23.172 1.00 92.56 195 ARG A CA 1
ATOM 1626 C C . ARG A 1 195 ? 11.840 -13.054 -22.000 1.00 92.56 195 ARG A C 1
ATOM 1628 O O . ARG A 1 195 ? 11.656 -13.453 -20.857 1.00 92.56 195 ARG A O 1
ATOM 1635 N N . VAL A 1 196 ? 12.267 -11.817 -22.262 1.00 93.12 196 VAL A N 1
ATOM 1636 C CA . VAL A 1 196 ? 12.594 -10.836 -21.210 1.00 93.12 196 VAL A CA 1
ATOM 1637 C C . VAL A 1 196 ? 11.377 -10.556 -20.327 1.00 93.12 196 VAL A C 1
ATOM 1639 O O . VAL A 1 196 ? 11.484 -10.590 -19.101 1.00 93.12 196 VAL A O 1
ATOM 1642 N N . LYS A 1 197 ? 10.204 -10.333 -20.933 1.00 92.94 197 LYS A N 1
ATOM 1643 C CA . LYS A 1 197 ? 8.955 -10.102 -20.202 1.00 92.94 197 LYS A CA 1
ATOM 1644 C C . LYS A 1 197 ? 8.572 -11.311 -19.354 1.00 92.94 197 LYS A C 1
ATOM 1646 O O . LYS A 1 197 ? 8.209 -11.139 -18.191 1.00 92.94 197 LYS A O 1
ATOM 1651 N N . HIS A 1 198 ? 8.682 -12.519 -19.908 1.00 90.94 198 HIS A N 1
ATOM 1652 C CA . HIS A 1 198 ? 8.410 -13.754 -19.179 1.00 90.94 198 HIS A CA 1
ATOM 1653 C C . HIS A 1 198 ? 9.337 -13.912 -17.969 1.00 90.94 198 HIS A C 1
ATOM 1655 O O . HIS A 1 198 ? 8.842 -14.117 -16.863 1.00 90.94 198 HIS A O 1
ATOM 1661 N N . THR A 1 199 ? 10.648 -13.752 -18.161 1.00 89.69 199 THR A N 1
ATOM 1662 C CA . THR A 1 199 ? 11.644 -13.888 -17.093 1.00 89.69 199 THR A CA 1
ATOM 1663 C C . THR A 1 199 ? 11.419 -12.866 -15.983 1.00 89.69 199 THR A C 1
ATOM 1665 O O . THR A 1 199 ? 11.366 -13.237 -14.819 1.00 89.69 199 THR A O 1
ATOM 1668 N N . ILE A 1 200 ? 11.197 -11.588 -16.302 1.00 90.00 200 ILE A N 1
ATOM 1669 C CA . ILE A 1 200 ? 10.970 -10.568 -15.263 1.00 90.00 200 ILE A CA 1
ATOM 1670 C C . ILE A 1 200 ? 9.665 -10.822 -14.490 1.00 90.00 200 ILE A C 1
ATOM 1672 O O . ILE A 1 200 ? 9.604 -10.591 -13.279 1.00 90.00 200 ILE A O 1
ATOM 1676 N N . THR A 1 201 ? 8.617 -11.279 -15.181 1.00 87.31 201 THR A N 1
ATOM 1677 C CA . THR A 1 201 ? 7.289 -11.466 -14.580 1.00 87.31 201 THR A CA 1
ATOM 1678 C C . THR A 1 201 ? 7.220 -12.732 -13.727 1.00 87.31 201 THR A C 1
ATOM 1680 O O . THR A 1 201 ? 6.687 -12.684 -12.621 1.00 87.31 201 THR A O 1
ATOM 1683 N N . ASN A 1 202 ? 7.758 -13.850 -14.222 1.00 85.56 202 ASN A N 1
ATOM 1684 C CA . ASN A 1 202 ? 7.528 -15.179 -13.647 1.00 85.56 202 ASN A CA 1
ATOM 1685 C C . ASN A 1 202 ? 8.756 -15.775 -12.952 1.00 85.56 202 ASN A C 1
ATOM 1687 O O . ASN A 1 202 ? 8.611 -16.697 -12.150 1.00 85.56 202 ASN A O 1
ATOM 1691 N N . GLU A 1 203 ? 9.959 -15.285 -13.251 1.00 82.19 203 GLU A N 1
ATOM 1692 C CA . GLU A 1 203 ? 11.185 -15.753 -12.613 1.00 82.19 203 GLU A CA 1
ATOM 1693 C C . GLU A 1 203 ? 11.640 -14.762 -11.533 1.00 82.19 203 GLU A C 1
ATOM 1695 O O . GLU A 1 203 ? 11.424 -13.551 -11.610 1.00 82.19 203 GLU A O 1
ATOM 1700 N N . ASN A 1 204 ? 12.295 -15.289 -10.497 1.00 74.44 204 ASN A N 1
ATOM 1701 C CA . ASN A 1 204 ? 12.775 -14.486 -9.366 1.00 74.44 204 ASN A CA 1
ATOM 1702 C C . ASN A 1 204 ? 14.253 -14.088 -9.501 1.00 74.44 204 ASN A C 1
ATOM 1704 O O . ASN A 1 204 ? 14.772 -13.367 -8.651 1.00 74.44 204 ASN A O 1
ATOM 1708 N N . LYS A 1 205 ? 14.965 -14.612 -10.510 1.00 83.31 205 LYS A N 1
ATOM 1709 C CA . LYS A 1 205 ? 16.403 -14.397 -10.724 1.00 83.31 205 LYS A CA 1
ATOM 1710 C C . LYS A 1 205 ? 16.719 -14.452 -12.213 1.00 83.31 205 LYS A C 1
ATOM 1712 O O . LYS A 1 205 ? 16.307 -15.388 -12.883 1.00 83.31 205 LYS A O 1
ATOM 1717 N N . GLY A 1 206 ? 17.506 -13.502 -12.701 1.00 88.50 206 GLY A N 1
ATOM 1718 C CA . GLY A 1 206 ? 17.957 -13.477 -14.086 1.00 88.50 206 GLY A CA 1
ATOM 1719 C C . GLY A 1 206 ? 18.857 -12.279 -14.358 1.00 88.50 206 GLY A C 1
ATOM 1720 O O . GLY A 1 206 ? 18.898 -11.335 -13.571 1.00 88.50 206 GLY A O 1
ATOM 1721 N N . ILE A 1 207 ? 19.587 -12.331 -15.470 1.00 90.62 207 ILE A N 1
ATOM 1722 C CA . ILE A 1 207 ? 20.376 -11.211 -15.989 1.00 90.62 207 ILE A CA 1
ATOM 1723 C C . ILE A 1 207 ? 20.029 -11.069 -17.467 1.00 90.62 207 ILE A C 1
ATOM 1725 O O . ILE A 1 207 ? 20.083 -12.042 -18.219 1.00 90.62 207 ILE A O 1
ATOM 1729 N N . VAL A 1 208 ? 19.674 -9.852 -17.871 1.00 91.00 208 VAL A N 1
ATOM 1730 C CA . VAL A 1 208 ? 19.408 -9.498 -19.266 1.00 91.00 208 VAL A CA 1
ATOM 1731 C C . VAL A 1 208 ? 20.439 -8.461 -19.683 1.00 91.00 208 VAL A C 1
ATOM 1733 O O . VAL A 1 208 ? 20.535 -7.405 -19.064 1.00 91.00 208 VAL A O 1
ATOM 1736 N N . LEU A 1 209 ? 21.196 -8.760 -20.737 1.00 91.19 209 LEU A N 1
ATOM 1737 C CA . LEU A 1 209 ? 22.135 -7.821 -21.343 1.00 91.19 209 LEU A CA 1
ATOM 1738 C C . LEU A 1 209 ? 21.586 -7.374 -22.697 1.00 91.19 209 LEU A C 1
ATOM 1740 O O . LEU A 1 209 ? 21.485 -8.175 -23.625 1.00 91.19 209 LEU A O 1
ATOM 1744 N N . LEU A 1 210 ? 21.243 -6.093 -22.811 1.00 89.75 210 LEU A N 1
ATOM 1745 C CA . LEU A 1 210 ? 20.839 -5.483 -24.075 1.00 89.75 210 LEU A CA 1
ATOM 1746 C C . LEU A 1 210 ? 22.047 -4.781 -24.695 1.00 89.75 210 LEU A C 1
ATOM 1748 O O . LEU A 1 210 ? 22.497 -3.755 -24.191 1.00 89.75 210 LEU A O 1
ATOM 1752 N N . HIS A 1 211 ? 22.559 -5.316 -25.802 1.00 87.81 211 HIS A N 1
ATOM 1753 C CA . HIS A 1 211 ? 23.656 -4.712 -26.557 1.00 87.81 211 HIS A CA 1
ATOM 1754 C C . HIS A 1 211 ? 23.178 -4.258 -27.940 1.00 87.81 211 HIS A C 1
ATOM 1756 O O . HIS A 1 211 ? 22.261 -4.829 -28.522 1.00 87.81 211 HIS A O 1
ATOM 1762 N N . GLY A 1 212 ? 23.798 -3.211 -28.478 1.00 85.69 212 GLY A N 1
ATOM 1763 C CA . GLY A 1 212 ? 23.436 -2.659 -29.782 1.00 85.69 212 GLY A CA 1
ATOM 1764 C C . GLY A 1 212 ? 24.074 -1.298 -30.016 1.00 85.69 212 GLY A C 1
ATOM 1765 O O . GLY A 1 212 ? 24.502 -0.643 -29.061 1.00 85.69 212 GLY A O 1
ATOM 1766 N N . ILE A 1 213 ? 24.109 -0.860 -31.275 1.00 87.25 213 ILE A N 1
ATOM 1767 C CA . ILE A 1 213 ? 24.699 0.426 -31.679 1.00 87.25 213 ILE A CA 1
ATOM 1768 C C . ILE A 1 213 ? 24.075 1.613 -30.927 1.00 87.25 213 ILE A C 1
ATOM 1770 O O . ILE A 1 213 ? 22.929 1.544 -30.464 1.00 87.25 213 ILE A O 1
ATOM 1774 N N . ALA A 1 214 ? 24.821 2.708 -30.781 1.00 86.75 214 ALA A N 1
ATOM 1775 C CA . ALA A 1 214 ? 24.296 3.939 -30.193 1.00 86.75 214 ALA A CA 1
ATOM 1776 C C . ALA A 1 214 ? 23.050 4.413 -30.966 1.00 86.75 214 ALA A C 1
ATOM 1778 O O . ALA A 1 214 ? 23.003 4.330 -32.190 1.00 86.75 214 ALA A O 1
ATOM 1779 N N . GLY A 1 215 ? 22.018 4.858 -30.247 1.00 84.69 215 GLY A N 1
ATOM 1780 C CA . GLY A 1 215 ? 20.752 5.284 -30.856 1.00 84.69 215 GLY A CA 1
ATOM 1781 C C . GLY A 1 215 ? 19.757 4.166 -31.203 1.00 84.69 215 GLY A C 1
ATOM 1782 O O . GLY A 1 215 ? 18.642 4.479 -31.594 1.00 84.69 215 GLY A O 1
ATOM 1783 N N . SER A 1 216 ? 20.076 2.884 -30.973 1.00 87.69 216 SER A N 1
ATOM 1784 C CA . SER A 1 216 ? 19.152 1.739 -31.182 1.00 87.69 216 SER A CA 1
ATOM 1785 C C . SER A 1 216 ? 17.962 1.656 -30.204 1.00 87.69 216 SER A C 1
ATOM 1787 O O . SER A 1 216 ? 17.241 0.665 -30.173 1.00 87.69 216 SER A O 1
ATOM 1789 N N . GLY A 1 217 ? 17.757 2.667 -29.357 1.00 89.19 217 GLY A N 1
ATOM 1790 C CA . GLY A 1 217 ? 16.581 2.740 -28.486 1.00 89.19 217 GLY A CA 1
ATOM 1791 C C . GLY A 1 217 ? 16.595 1.828 -27.252 1.00 89.19 217 GLY A C 1
ATOM 1792 O O . GLY A 1 217 ? 15.535 1.617 -26.674 1.00 89.19 217 GLY A O 1
ATOM 1793 N N . LYS A 1 218 ? 17.750 1.313 -26.802 1.00 91.00 218 LYS A N 1
ATOM 1794 C CA . LYS A 1 218 ? 17.863 0.433 -25.612 1.00 91.00 218 LYS A CA 1
ATOM 1795 C C . LYS A 1 218 ? 17.209 1.023 -24.351 1.00 91.00 218 LYS A C 1
ATOM 1797 O O . LYS A 1 218 ? 16.308 0.414 -23.783 1.00 91.00 218 LYS A O 1
ATOM 1802 N N . THR A 1 219 ? 17.591 2.239 -23.962 1.00 89.88 219 THR A N 1
ATOM 1803 C CA . THR A 1 219 ? 17.000 2.954 -22.813 1.00 89.88 219 THR A CA 1
ATOM 1804 C C . THR A 1 219 ? 15.501 3.194 -22.982 1.00 89.88 219 THR A C 1
ATOM 1806 O O . THR A 1 219 ? 14.734 3.045 -22.032 1.00 89.88 219 THR A O 1
ATOM 1809 N N . ASN A 1 220 ? 15.053 3.524 -24.198 1.00 91.19 220 ASN A N 1
ATOM 1810 C CA . ASN A 1 220 ? 13.626 3.706 -24.474 1.00 91.19 220 ASN A CA 1
ATOM 1811 C C . ASN A 1 220 ? 12.855 2.391 -24.326 1.00 91.19 220 ASN A C 1
ATOM 1813 O O . ASN A 1 220 ? 11.780 2.399 -23.731 1.00 91.19 220 ASN A O 1
ATOM 1817 N N . TYR A 1 221 ? 13.420 1.272 -24.788 1.00 93.62 221 TYR A N 1
ATOM 1818 C CA . TYR A 1 221 ? 12.851 -0.057 -24.587 1.00 93.62 221 TYR A CA 1
ATOM 1819 C C . TYR A 1 221 ? 12.718 -0.406 -23.109 1.00 93.62 221 TYR A C 1
ATOM 1821 O O . TYR A 1 221 ? 11.642 -0.823 -22.695 1.00 93.62 221 TYR A O 1
ATOM 1829 N N . ILE A 1 222 ? 13.758 -0.188 -22.297 1.00 92.69 222 ILE A N 1
ATOM 1830 C CA . ILE A 1 222 ? 13.701 -0.492 -20.859 1.00 92.69 222 ILE A CA 1
ATOM 1831 C C . ILE A 1 222 ? 12.638 0.374 -20.170 1.00 92.69 222 ILE A C 1
ATOM 1833 O O . ILE A 1 222 ? 11.808 -0.147 -19.427 1.00 92.69 222 ILE A O 1
ATOM 1837 N N . LYS A 1 223 ? 12.598 1.682 -20.462 1.00 91.50 223 LYS A N 1
ATOM 1838 C CA . LYS A 1 223 ? 11.558 2.584 -19.940 1.00 91.50 223 LYS A CA 1
ATOM 1839 C C . LYS A 1 223 ? 10.160 2.129 -20.351 1.00 91.50 223 LYS A C 1
ATOM 1841 O O . LYS A 1 223 ? 9.263 2.107 -19.516 1.00 91.50 223 LYS A O 1
ATOM 1846 N N . TRP A 1 224 ? 9.960 1.728 -21.604 1.00 93.00 224 TRP A N 1
ATOM 1847 C CA . TRP A 1 224 ? 8.685 1.176 -22.066 1.00 93.00 224 TRP A CA 1
ATOM 1848 C C . TRP A 1 224 ? 8.341 -0.156 -21.393 1.00 93.00 224 TRP A C 1
ATOM 1850 O O . TRP A 1 224 ? 7.199 -0.335 -20.975 1.00 93.00 224 TRP A O 1
ATOM 1860 N N . LEU A 1 225 ? 9.313 -1.044 -21.191 1.00 92.44 225 LEU A N 1
ATOM 1861 C CA . LEU A 1 225 ? 9.135 -2.334 -20.524 1.00 92.44 225 LEU A CA 1
ATOM 1862 C C . LEU A 1 225 ? 8.581 -2.181 -19.102 1.00 92.44 225 LEU A C 1
ATOM 1864 O O . LEU A 1 225 ? 7.770 -3.007 -18.688 1.00 92.44 225 LEU A O 1
ATOM 1868 N N . THR A 1 226 ? 8.928 -1.099 -18.395 1.00 91.25 226 THR A N 1
ATOM 1869 C CA . THR A 1 226 ? 8.352 -0.798 -17.070 1.00 91.25 226 THR A CA 1
ATOM 1870 C C . THR A 1 226 ? 6.824 -0.671 -17.107 1.00 91.25 226 THR A C 1
ATOM 1872 O O . THR A 1 226 ? 6.144 -1.193 -16.231 1.00 91.25 226 THR A O 1
ATOM 1875 N N . SER A 1 227 ? 6.259 -0.096 -18.178 1.00 89.94 227 SER A N 1
ATOM 1876 C CA . SER A 1 227 ? 4.799 -0.019 -18.369 1.00 89.94 227 SER A CA 1
ATOM 1877 C C . SER A 1 227 ? 4.154 -1.361 -18.709 1.00 89.94 227 SER A C 1
ATOM 1879 O O . SER A 1 227 ? 2.949 -1.528 -18.555 1.00 89.94 227 SER A O 1
ATOM 1881 N N . GLN A 1 228 ? 4.940 -2.320 -19.202 1.00 90.31 228 GLN A N 1
ATOM 1882 C CA . GLN A 1 228 ? 4.452 -3.644 -19.580 1.00 90.31 228 GLN A CA 1
ATOM 1883 C C . GLN A 1 228 ? 4.437 -4.620 -18.398 1.00 90.31 228 GLN A C 1
ATOM 1885 O O . GLN A 1 228 ? 3.864 -5.705 -18.526 1.00 90.31 228 GLN A O 1
ATOM 1890 N N . ILE A 1 229 ? 5.090 -4.257 -17.285 1.00 89.50 229 ILE A N 1
ATOM 1891 C CA . ILE A 1 229 ? 5.242 -5.076 -16.078 1.00 89.50 229 ILE A CA 1
ATOM 1892 C C . ILE A 1 229 ? 5.055 -4.189 -14.827 1.00 89.50 229 ILE A C 1
ATOM 1894 O O . ILE A 1 229 ? 5.996 -4.003 -14.054 1.00 89.50 229 ILE A O 1
ATOM 1898 N N . PRO A 1 230 ? 3.847 -3.636 -14.609 1.00 81.69 230 PRO A N 1
ATOM 1899 C CA . PRO A 1 230 ? 3.596 -2.666 -13.536 1.00 81.69 230 PRO A CA 1
ATOM 1900 C C . PRO A 1 230 ? 3.776 -3.246 -12.120 1.00 81.69 230 PRO A C 1
ATOM 1902 O O . PRO A 1 230 ? 3.981 -2.502 -11.169 1.00 81.69 230 PRO A O 1
ATOM 1905 N N . ASN A 1 231 ? 3.774 -4.576 -11.971 1.00 81.50 231 ASN A N 1
ATOM 1906 C CA . ASN A 1 231 ? 3.909 -5.263 -10.678 1.00 81.50 231 ASN A CA 1
ATOM 1907 C C . ASN A 1 231 ? 5.364 -5.374 -10.193 1.00 81.50 231 ASN A C 1
ATOM 1909 O O . ASN A 1 231 ? 5.614 -5.951 -9.135 1.00 81.50 231 ASN A O 1
ATOM 1913 N N . LYS A 1 232 ? 6.343 -4.931 -10.991 1.00 87.62 232 LYS A N 1
ATOM 1914 C CA . LYS A 1 232 ? 7.769 -5.047 -10.669 1.00 87.62 232 LYS A CA 1
ATOM 1915 C C . LYS A 1 232 ? 8.369 -3.663 -10.494 1.00 87.62 232 LYS A C 1
ATOM 1917 O O . LYS A 1 232 ? 8.232 -2.800 -11.355 1.00 87.62 232 LYS A O 1
ATOM 1922 N N . LYS A 1 233 ? 9.097 -3.473 -9.394 1.00 88.81 233 LYS A N 1
ATOM 1923 C CA . LYS A 1 233 ? 9.837 -2.237 -9.132 1.00 88.81 233 LYS A CA 1
ATOM 1924 C C . LYS A 1 233 ? 11.101 -2.207 -9.990 1.00 88.81 233 LYS A C 1
ATOM 1926 O O . LYS A 1 233 ? 11.969 -3.060 -9.818 1.00 88.81 233 LYS A O 1
ATOM 1931 N N . PHE A 1 234 ? 11.210 -1.242 -10.899 1.00 93.06 234 PHE A N 1
ATOM 1932 C CA . PHE A 1 234 ? 12.424 -1.008 -11.687 1.00 93.06 234 PHE A CA 1
ATOM 1933 C C . PHE A 1 234 ? 13.295 0.041 -10.998 1.00 93.06 234 PHE A C 1
ATOM 1935 O O . PHE A 1 234 ? 12.872 1.185 -10.840 1.00 93.06 234 PHE A O 1
ATOM 1942 N N . ILE A 1 235 ? 14.506 -0.347 -10.604 1.00 93.19 235 ILE A N 1
ATOM 1943 C CA . ILE A 1 235 ? 15.481 0.506 -9.924 1.00 93.19 235 ILE A CA 1
ATOM 1944 C C . ILE A 1 235 ? 16.592 0.857 -10.911 1.00 93.19 235 ILE A C 1
ATOM 1946 O O . ILE A 1 235 ? 17.437 0.025 -11.230 1.00 93.19 235 ILE A O 1
ATOM 1950 N N . PHE A 1 236 ? 16.594 2.093 -11.390 1.00 92.75 236 PHE A N 1
ATOM 1951 C CA . PHE A 1 236 ? 17.634 2.647 -12.242 1.00 92.75 236 PHE A CA 1
ATOM 1952 C C . PHE A 1 236 ? 18.801 3.122 -11.386 1.00 92.75 236 PHE A C 1
ATOM 1954 O O . PHE A 1 236 ? 18.633 3.952 -10.487 1.00 92.75 236 PHE A O 1
ATOM 1961 N N . ILE A 1 237 ? 19.991 2.613 -11.692 1.00 91.19 237 ILE A N 1
ATOM 1962 C CA . ILE A 1 237 ? 21.227 3.076 -11.074 1.00 91.19 237 ILE A CA 1
ATOM 1963 C C . ILE A 1 237 ? 21.929 4.020 -12.045 1.00 91.19 237 ILE A C 1
ATOM 1965 O O . ILE A 1 237 ? 22.309 3.594 -13.138 1.00 91.19 237 ILE A O 1
ATOM 1969 N N . PRO A 1 238 ? 22.145 5.288 -11.654 1.00 88.44 238 PRO A N 1
ATOM 1970 C CA . PRO A 1 238 ? 22.989 6.191 -12.421 1.00 88.44 238 PRO A CA 1
ATOM 1971 C C . PRO A 1 238 ? 24.394 5.607 -12.605 1.00 88.44 238 PRO A C 1
ATOM 1973 O O . PRO A 1 238 ? 24.959 5.046 -11.668 1.00 88.44 238 PRO A O 1
ATOM 1976 N N . THR A 1 239 ? 25.005 5.804 -13.772 1.00 85.50 239 THR A N 1
ATOM 1977 C CA . THR A 1 239 ? 26.373 5.328 -14.069 1.00 85.50 239 THR A CA 1
ATOM 1978 C C . THR A 1 239 ? 27.394 5.748 -13.012 1.00 85.50 239 THR A C 1
ATOM 1980 O O . THR A 1 239 ? 28.236 4.957 -12.589 1.00 85.50 239 THR A O 1
ATOM 1983 N N . THR A 1 240 ? 27.264 6.972 -12.498 1.00 84.62 240 THR A N 1
ATOM 1984 C CA . THR A 1 240 ? 28.098 7.527 -11.419 1.00 84.62 240 THR A CA 1
ATOM 1985 C C . THR A 1 240 ? 28.004 6.755 -10.100 1.00 84.62 240 THR A C 1
ATOM 1987 O O . THR A 1 240 ? 28.883 6.892 -9.251 1.00 84.62 240 THR A O 1
ATOM 1990 N N . MET A 1 241 ? 26.962 5.945 -9.918 1.00 85.00 241 MET A N 1
ATOM 1991 C CA . MET A 1 241 ? 26.691 5.168 -8.710 1.00 85.00 241 MET A CA 1
ATOM 1992 C C . MET A 1 241 ? 27.006 3.678 -8.861 1.00 85.00 241 MET A C 1
ATOM 1994 O O . MET A 1 241 ? 26.929 2.948 -7.877 1.00 85.00 241 MET A O 1
ATOM 1998 N N . ILE A 1 242 ? 27.424 3.211 -10.040 1.00 83.38 242 ILE A N 1
ATOM 1999 C CA . ILE A 1 242 ? 27.772 1.796 -10.256 1.00 83.38 242 ILE A CA 1
ATOM 2000 C C . ILE A 1 242 ? 28.919 1.365 -9.329 1.00 83.38 242 ILE A C 1
ATOM 2002 O O . ILE A 1 242 ? 28.872 0.291 -8.737 1.00 83.38 242 ILE A O 1
ATOM 2006 N N . SER A 1 243 ? 29.914 2.228 -9.107 1.00 80.88 243 SER A N 1
ATOM 2007 C CA . SER A 1 243 ? 31.019 1.963 -8.169 1.00 80.88 243 SER A CA 1
ATOM 2008 C C . SER A 1 243 ? 30.564 1.806 -6.713 1.00 80.88 243 SER A C 1
ATOM 2010 O O . SER A 1 243 ? 31.277 1.223 -5.900 1.00 80.88 243 SER A O 1
ATOM 2012 N N . SER A 1 244 ? 29.371 2.302 -6.378 1.00 80.75 244 SER A N 1
ATOM 2013 C CA . SER A 1 244 ? 28.774 2.190 -5.048 1.00 80.75 244 SER A CA 1
ATOM 2014 C C . SER A 1 244 ? 28.021 0.877 -4.823 1.00 80.75 244 SER A C 1
ATOM 2016 O O . SER A 1 244 ? 27.632 0.600 -3.694 1.00 80.75 244 SER A O 1
ATOM 2018 N N . LEU A 1 245 ? 27.857 0.036 -5.852 1.00 78.25 245 LEU A N 1
ATOM 2019 C CA . LEU A 1 245 ? 27.219 -1.282 -5.732 1.00 78.25 245 LEU A CA 1
ATOM 2020 C C . LEU A 1 245 ? 27.915 -2.200 -4.714 1.00 78.25 245 LEU A C 1
ATOM 2022 O O . LEU A 1 245 ? 27.290 -3.100 -4.160 1.00 78.25 245 LEU A O 1
ATOM 2026 N N . THR A 1 246 ? 29.212 -1.988 -4.478 1.00 79.12 246 THR A N 1
ATOM 2027 C CA . THR A 1 246 ? 30.007 -2.760 -3.513 1.00 79.12 246 THR A CA 1
ATOM 2028 C C . THR A 1 246 ? 29.907 -2.230 -2.081 1.00 79.12 246 THR A C 1
ATOM 2030 O O . THR A 1 246 ? 30.505 -2.815 -1.179 1.00 79.12 246 THR A O 1
ATOM 2033 N N . ASP A 1 247 ? 29.204 -1.117 -1.856 1.00 83.19 247 ASP A N 1
ATOM 2034 C CA . ASP A 1 247 ? 29.007 -0.539 -0.528 1.00 83.19 247 ASP A CA 1
ATOM 2035 C C . ASP A 1 247 ? 28.010 -1.400 0.280 1.00 83.19 247 ASP A C 1
ATOM 2037 O O . ASP A 1 247 ? 26.887 -1.629 -0.177 1.00 83.19 247 ASP A O 1
ATOM 2041 N N . PRO A 1 248 ? 28.360 -1.875 1.491 1.00 80.88 248 PRO A N 1
ATOM 2042 C CA . PRO A 1 248 ? 27.441 -2.640 2.333 1.00 80.88 248 PRO A CA 1
ATOM 2043 C C . PRO A 1 248 ? 26.128 -1.912 2.643 1.00 80.88 248 PRO A C 1
ATOM 2045 O O . PRO A 1 248 ? 25.096 -2.558 2.811 1.00 80.88 248 PRO A O 1
ATOM 2048 N N . SER A 1 249 ? 26.140 -0.577 2.699 1.00 80.44 249 SER A N 1
ATOM 2049 C CA . SER A 1 249 ? 24.918 0.205 2.917 1.00 80.44 249 SER A CA 1
ATOM 2050 C C . SER A 1 249 ? 23.959 0.134 1.725 1.00 80.44 249 SER A C 1
ATOM 2052 O O . SER A 1 249 ? 22.746 0.145 1.918 1.00 80.44 249 SER A O 1
ATOM 2054 N N . PHE A 1 250 ? 24.475 -0.052 0.507 1.00 81.56 250 PHE A N 1
ATOM 2055 C CA . PHE A 1 250 ? 23.647 -0.303 -0.670 1.00 81.56 250 PHE A CA 1
ATOM 2056 C C . PHE A 1 250 ? 23.014 -1.704 -0.648 1.00 81.56 250 PHE A C 1
ATOM 2058 O O . PHE A 1 250 ? 21.873 -1.878 -1.078 1.00 81.56 250 PHE A O 1
ATOM 2065 N N . ILE A 1 251 ? 23.702 -2.703 -0.081 1.00 80.75 251 ILE A N 1
ATOM 2066 C CA . ILE A 1 251 ? 23.127 -4.047 0.100 1.00 80.75 251 ILE A CA 1
ATOM 2067 C C . ILE A 1 251 ? 21.856 -3.994 0.956 1.00 80.75 251 ILE A C 1
ATOM 2069 O O . ILE A 1 251 ? 20.904 -4.705 0.644 1.00 80.75 251 ILE A O 1
ATOM 2073 N N . GLY A 1 252 ? 21.804 -3.124 1.972 1.00 81.75 252 GLY A N 1
ATOM 2074 C CA . GLY A 1 252 ? 20.587 -2.889 2.758 1.00 81.75 252 GLY A CA 1
ATOM 2075 C C . GLY A 1 252 ? 19.403 -2.475 1.881 1.00 81.75 252 GLY A C 1
ATOM 2076 O O . GLY A 1 252 ? 18.365 -3.128 1.902 1.00 81.75 252 GLY A O 1
ATOM 2077 N N . VAL A 1 253 ? 19.609 -1.491 0.999 1.00 84.19 253 VAL A N 1
ATOM 2078 C CA . VAL A 1 253 ? 18.576 -1.030 0.056 1.00 84.19 253 VAL A CA 1
ATOM 2079 C C . VAL A 1 253 ? 18.080 -2.166 -0.842 1.00 84.19 253 VAL A C 1
ATOM 2081 O O . VAL A 1 253 ? 16.879 -2.287 -1.073 1.00 84.19 253 VAL A O 1
ATOM 2084 N N . LEU A 1 254 ? 18.968 -3.033 -1.336 1.00 82.62 254 LEU A N 1
ATOM 2085 C CA . LEU A 1 254 ? 18.563 -4.189 -2.145 1.00 82.62 254 LEU A CA 1
ATOM 2086 C C . LEU A 1 254 ? 17.781 -5.240 -1.346 1.00 82.62 254 LEU A C 1
ATOM 2088 O O . LEU A 1 254 ? 16.850 -5.842 -1.882 1.00 82.62 254 LEU A O 1
ATOM 2092 N N . VAL A 1 255 ? 18.150 -5.471 -0.083 1.00 83.56 255 VAL A N 1
ATOM 2093 C CA . VAL A 1 255 ? 17.445 -6.400 0.815 1.00 83.56 255 VAL A CA 1
ATOM 2094 C C . VAL A 1 255 ? 16.029 -5.911 1.109 1.00 83.56 255 VAL A C 1
ATOM 2096 O O . VAL A 1 255 ? 15.104 -6.726 1.118 1.00 83.56 255 VAL A O 1
ATOM 2099 N N . ASP A 1 256 ? 15.853 -4.602 1.272 1.00 83.56 256 ASP A N 1
ATOM 2100 C CA . ASP A 1 256 ? 14.546 -3.978 1.494 1.00 83.56 256 ASP A CA 1
ATOM 2101 C C . ASP A 1 256 ? 13.698 -3.936 0.210 1.00 83.56 256 ASP A C 1
ATOM 2103 O O . ASP A 1 256 ? 12.474 -3.844 0.260 1.00 83.56 256 ASP A O 1
ATOM 2107 N N . ASN A 1 257 ? 14.334 -4.060 -0.959 1.00 85.38 257 ASN A N 1
ATOM 2108 C CA . ASN A 1 257 ? 13.693 -4.026 -2.275 1.00 85.38 257 ASN A CA 1
ATOM 2109 C C . ASN A 1 257 ? 13.838 -5.360 -3.019 1.00 85.38 257 ASN A C 1
ATOM 2111 O O . ASN A 1 257 ? 14.212 -5.407 -4.197 1.00 85.38 257 ASN A O 1
ATOM 2115 N N . GLN A 1 258 ? 13.530 -6.464 -2.337 1.00 83.38 258 GLN A N 1
ATOM 2116 C CA . GLN A 1 258 ? 13.496 -7.790 -2.953 1.00 83.38 258 GLN A CA 1
ATOM 2117 C C . GLN A 1 258 ? 12.517 -7.854 -4.129 1.00 83.38 258 GLN A C 1
ATOM 2119 O O . GLN A 1 258 ? 11.531 -7.124 -4.193 1.00 83.38 258 GLN A O 1
ATOM 2124 N N . ASN A 1 259 ? 12.781 -8.777 -5.058 1.00 86.12 259 ASN A N 1
ATOM 2125 C CA . ASN A 1 259 ? 11.944 -8.999 -6.240 1.00 86.12 259 ASN A CA 1
ATOM 2126 C C . ASN A 1 259 ? 11.834 -7.775 -7.184 1.00 86.12 259 ASN A C 1
ATOM 2128 O O . ASN A 1 259 ? 10.876 -7.662 -7.952 1.00 86.12 259 ASN A O 1
ATOM 2132 N N . SER A 1 260 ? 12.817 -6.871 -7.140 1.00 90.62 260 SER A N 1
ATOM 2133 C CA . SER A 1 260 ? 12.950 -5.724 -8.042 1.00 90.62 260 SER A CA 1
ATOM 2134 C C . SER A 1 260 ? 13.836 -6.036 -9.256 1.00 90.62 260 SER A C 1
ATOM 2136 O O . SER A 1 260 ? 14.607 -6.998 -9.268 1.00 90.62 260 SER A O 1
ATOM 2138 N N . VAL A 1 261 ? 13.716 -5.216 -10.302 1.00 92.62 261 VAL A N 1
ATOM 2139 C CA . VAL A 1 261 ? 14.588 -5.236 -11.481 1.00 92.62 261 VAL A CA 1
ATOM 2140 C C . VAL A 1 261 ? 15.614 -4.125 -11.338 1.00 92.62 261 VAL A C 1
ATOM 2142 O O . VAL A 1 261 ? 15.258 -2.948 -11.331 1.00 92.62 261 VAL A O 1
ATOM 2145 N N . LEU A 1 262 ? 16.889 -4.494 -11.269 1.00 92.69 262 LEU A N 1
ATOM 2146 C CA . LEU A 1 262 ? 17.982 -3.534 -11.291 1.00 92.69 262 LEU A CA 1
ATOM 2147 C C . LEU A 1 262 ? 18.336 -3.179 -12.737 1.00 92.69 262 LEU A C 1
ATOM 2149 O O . LEU A 1 262 ? 18.653 -4.062 -13.533 1.00 92.69 262 LEU A O 1
ATOM 2153 N N . VAL A 1 263 ? 18.290 -1.894 -13.073 1.00 93.44 263 VAL A N 1
ATOM 2154 C CA . VAL A 1 263 ? 18.642 -1.374 -14.394 1.00 93.44 263 VAL A CA 1
ATOM 2155 C C . VAL A 1 263 ? 19.962 -0.620 -14.292 1.00 93.44 263 VAL A C 1
ATOM 2157 O O . VAL A 1 263 ? 20.042 0.427 -13.648 1.00 93.44 263 VAL A O 1
ATOM 2160 N N . LEU A 1 264 ? 20.986 -1.163 -14.946 1.00 91.38 264 LEU A N 1
ATOM 2161 C CA . LEU A 1 264 ? 22.285 -0.524 -15.131 1.00 91.38 264 LEU A CA 1
ATOM 2162 C C . LEU A 1 264 ? 22.368 -0.038 -16.582 1.00 91.38 264 LEU A C 1
ATOM 2164 O O . LEU A 1 264 ? 22.250 -0.844 -17.507 1.00 91.38 264 LEU A O 1
ATOM 2168 N N . GLU A 1 265 ? 22.526 1.267 -16.781 1.00 86.75 265 GLU A N 1
ATOM 2169 C CA . GLU A 1 265 ? 22.706 1.866 -18.111 1.00 86.75 265 GLU A CA 1
ATOM 2170 C C . GLU A 1 265 ? 24.188 2.172 -18.368 1.00 86.75 265 GLU A C 1
ATOM 2172 O O . GLU A 1 265 ? 24.963 2.286 -17.420 1.00 86.75 265 GLU A O 1
ATOM 2177 N N . ASP A 1 266 ? 24.573 2.261 -19.645 1.00 82.06 266 ASP A N 1
ATOM 2178 C CA . ASP A 1 266 ? 25.907 2.653 -20.132 1.00 82.06 266 ASP A CA 1
ATOM 2179 C C . ASP A 1 266 ? 27.089 2.003 -19.371 1.00 82.06 266 ASP A C 1
ATOM 2181 O O . ASP A 1 266 ? 27.944 2.668 -18.780 1.00 82.06 266 ASP A O 1
ATOM 2185 N N . CYS A 1 267 ? 27.108 0.664 -19.364 1.00 78.12 267 CYS A N 1
ATOM 2186 C CA . CYS A 1 267 ? 28.092 -0.174 -18.660 1.00 78.12 267 CYS A CA 1
ATOM 2187 C C . CYS A 1 267 ? 29.362 -0.487 -19.477 1.00 78.12 267 CYS A C 1
ATOM 2189 O O . CYS A 1 267 ? 30.098 -1.414 -19.146 1.00 78.12 267 CYS A O 1
ATOM 2191 N N . GLU A 1 268 ? 29.600 0.217 -20.581 1.00 71.06 268 GLU A N 1
ATOM 2192 C CA . GLU A 1 268 ? 30.778 0.034 -21.435 1.00 71.06 268 GLU A CA 1
ATOM 2193 C C . GLU A 1 268 ? 32.073 0.660 -20.888 1.00 71.06 268 GLU A C 1
ATOM 2195 O O . GLU A 1 268 ? 33.134 0.419 -21.468 1.00 71.06 268 GLU A O 1
ATOM 2200 N N . ASN A 1 269 ? 31.990 1.451 -19.811 1.00 57.53 269 ASN A N 1
ATOM 2201 C CA . ASN A 1 269 ? 33.116 2.182 -19.215 1.00 57.53 269 ASN A CA 1
ATOM 2202 C C . ASN A 1 269 ? 33.652 1.534 -17.936 1.00 57.53 269 ASN A C 1
ATOM 2204 O O . ASN A 1 269 ? 32.830 1.110 -17.093 1.00 57.53 269 ASN A O 1
#

pLDDT: mean 89.68, std 5.83, range [57.53, 98.38]

Sequence (269 aa):
MRIKESEFYKPFYLMGYDGEAGAVKLYNKMDVSHTSAPYRALLNNAMANLYIGNDELVIHKEKLSHFQKCEDFQTMEYSSKTNELYESEECYFHPELEVFILLTRDLSDDYDTEVFEEGLYRVEYVYYKNDSPNTKTNLIKLFSEYFEKYISKEAKVSILLKDNSGFDLKTHTIKPHRIDLDLMYNDDFMEVHTRVKHTITNENKGIVLLHGIAGSGKTNYIKWLTSQIPNKKFIFIPTTMISSLTDPSFIGVLVDNQNSVLVLEDCEN

Nearest PDB structures (foldseek):
  7d06-assembly1_B  TM=2.447E-01  e=1.305E+00  Acinetobacter baumannii
  4q7m-assembly1_B  TM=2.219E-01  e=4.021E+00  Thermotoga maritima MSB8
  5ee9-assembly2_B  TM=2.638E-01  e=4.803E+00  Oryza sativa Japonica Group
  1qwy-assembly1_A  TM=1.844E-01  e=4.803E+00  Staphylococcus aureus subsp. aureus NCTC 8325